Protein AF-A0A8S4PXY0-F1 (afdb_monomer_lite)

Organism: Owenia fusiformis (NCBI:txid6347)

Secondary structure (DSSP, 8-state):
---------S--PEEEEEEETTEEEEEEE---TTS----S----HHHHTS-----EEETTEEEE----SS----------------SSS-----PPP-GGGG----TTPEEEEETTEEEEEPPTTEESTTS-EE--GGGG----TTPEEEEETTEEEEEPPTTEESTTS-EEP-GGGG----TTPEEEEETTEEEEEPPTTEESTTS-EEP-GGGG----TTPEEEEETTEEEEE--TTEESTTS-EE----

Sequence (252 aa):
MIIALKPFTFFAVWKIILSLENDVKEYYVEPKGGKQAITSGTISTYARSRMTCFSACFESYSCKSSGFNKYTKECELYNEHSSPILAGGWSLMIANINDCASNPCLNSGTCTDGDNSYTCTCISGYEGLYCDVDTDECSSNPCLNGGTCTDEVNGYTCTCVPGYEGVECAINTDECSSNPCLNGGTCTDEVNGYTCTCVPGYEGVECVINTNECSSNPCLNGGTCIDQVNSYTCNCGSSYIGSQCQTEYDDK

Structure (mmCIF, N/CA/C/O backbone):
data_AF-A0A8S4PXY0-F1
#
_entry.id   AF-A0A8S4PXY0-F1
#
loop_
_atom_site.group_PDB
_atom_site.id
_atom_site.type_symbol
_atom_site.label_atom_id
_atom_site.label_alt_id
_atom_site.label_comp_id
_atom_site.label_asym_id
_atom_site.label_entity_id
_atom_site.label_seq_id
_atom_site.pdbx_PDB_ins_code
_atom_site.Cartn_x
_atom_site.Cartn_y
_atom_site.Cartn_z
_atom_site.occupancy
_atom_site.B_iso_or_equiv
_atom_site.auth_seq_id
_atom_site.auth_comp_id
_atom_site.auth_asym_id
_atom_site.auth_atom_id
_atom_site.pdbx_PDB_model_num
ATOM 1 N N . MET A 1 1 ? 66.832 4.036 -53.775 1.00 23.98 1 MET A N 1
ATOM 2 C CA . MET A 1 1 ? 67.529 3.811 -55.060 1.00 23.98 1 MET A CA 1
ATOM 3 C C . MET A 1 1 ? 66.519 4.060 -56.164 1.00 23.98 1 MET A C 1
ATOM 5 O O . MET A 1 1 ? 65.489 3.404 -56.188 1.00 23.98 1 MET A O 1
ATOM 9 N N . ILE A 1 2 ? 66.745 5.102 -56.961 1.00 25.17 2 ILE A N 1
ATOM 10 C CA . ILE A 1 2 ? 65.838 5.544 -58.024 1.00 25.17 2 ILE A CA 1
ATOM 11 C C . ILE A 1 2 ? 65.894 4.526 -59.163 1.00 25.17 2 ILE A C 1
ATOM 13 O O . ILE A 1 2 ? 66.974 4.272 -59.690 1.00 25.17 2 ILE A O 1
ATOM 17 N N . ILE A 1 3 ? 64.741 4.006 -59.577 1.00 22.39 3 ILE A N 1
ATOM 18 C CA . ILE A 1 3 ? 64.547 3.511 -60.940 1.00 22.39 3 ILE A CA 1
ATOM 19 C C . ILE A 1 3 ? 63.298 4.207 -61.466 1.00 22.39 3 ILE A C 1
ATOM 21 O O . ILE A 1 3 ? 62.171 3.793 -61.217 1.00 22.39 3 ILE A O 1
ATOM 25 N N . ALA A 1 4 ? 63.519 5.322 -62.155 1.00 23.44 4 ALA A N 1
ATOM 26 C CA . ALA A 1 4 ? 62.541 5.846 -63.085 1.00 23.44 4 ALA A CA 1
ATOM 27 C C . ALA A 1 4 ? 62.587 4.972 -64.341 1.00 23.44 4 ALA A C 1
ATOM 29 O O . ALA A 1 4 ? 63.660 4.787 -64.916 1.00 23.44 4 ALA A O 1
ATOM 30 N N . LEU A 1 5 ? 61.434 4.499 -64.805 1.00 22.73 5 LEU A N 1
ATOM 31 C CA . LEU A 1 5 ? 61.248 4.165 -66.210 1.00 22.73 5 LEU A CA 1
ATOM 32 C C . LEU A 1 5 ? 60.038 4.928 -6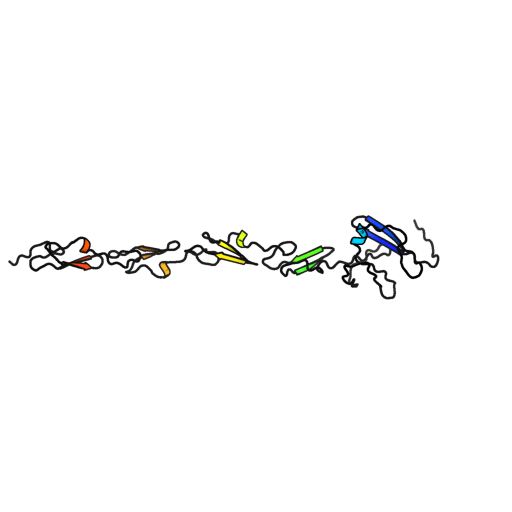6.748 1.00 22.73 5 LEU A C 1
ATOM 34 O O . LEU A 1 5 ? 58.990 5.038 -66.118 1.00 22.73 5 LEU A O 1
ATOM 38 N N . LYS A 1 6 ? 60.309 5.546 -67.893 1.00 23.08 6 LYS A N 1
ATOM 39 C CA . LYS A 1 6 ? 59.525 6.513 -68.659 1.00 23.08 6 LYS A CA 1
ATOM 40 C C . LYS A 1 6 ? 58.366 5.837 -69.424 1.00 23.08 6 LYS A C 1
ATOM 42 O O . LYS A 1 6 ? 58.314 4.612 -69.489 1.00 23.08 6 LYS A O 1
ATOM 47 N N . PRO A 1 7 ? 57.438 6.628 -69.995 1.00 37.88 7 PRO A N 1
ATOM 48 C CA . PRO A 1 7 ? 56.102 6.185 -70.368 1.00 37.88 7 PRO A CA 1
ATOM 49 C C . PRO A 1 7 ? 56.125 5.326 -71.634 1.00 37.88 7 PRO A C 1
ATOM 51 O O . PRO A 1 7 ? 56.748 5.697 -72.627 1.00 37.88 7 PRO A O 1
ATOM 54 N N . PHE A 1 8 ? 55.399 4.210 -71.614 1.00 29.66 8 PHE A N 1
ATOM 55 C CA . PHE A 1 8 ? 55.099 3.415 -72.802 1.00 29.66 8 PHE A CA 1
ATOM 56 C C . PHE A 1 8 ? 53.582 3.198 -72.885 1.00 29.66 8 PHE A C 1
ATOM 58 O O . PHE A 1 8 ? 53.006 2.355 -72.212 1.00 29.66 8 PHE A O 1
ATOM 65 N N . THR A 1 9 ? 52.957 4.086 -73.660 1.00 33.47 9 THR A N 1
ATOM 66 C CA . THR A 1 9 ? 51.857 3.847 -74.609 1.00 33.47 9 THR A CA 1
ATOM 67 C C . THR A 1 9 ? 50.736 2.861 -74.239 1.00 33.47 9 THR A C 1
ATOM 69 O O . THR A 1 9 ? 50.939 1.653 -74.240 1.00 33.47 9 THR A O 1
ATOM 72 N N . PHE A 1 10 ? 49.521 3.419 -74.104 1.00 37.62 10 PHE A N 1
ATOM 73 C CA . PHE A 1 10 ? 48.216 2.812 -74.413 1.00 37.62 10 PHE A CA 1
ATOM 74 C C . PHE A 1 10 ? 48.020 1.355 -73.974 1.00 37.62 10 PHE A C 1
ATOM 76 O O . PHE A 1 10 ? 48.082 0.488 -74.820 1.00 37.62 10 PHE A O 1
ATOM 83 N N . PHE A 1 11 ? 47.726 1.099 -72.697 1.00 35.50 11 PHE A N 1
ATOM 84 C CA . PHE A 1 11 ? 46.719 0.133 -72.212 1.00 35.50 11 PHE A CA 1
ATOM 85 C C . PHE A 1 11 ? 46.652 0.300 -70.684 1.00 35.50 11 PHE A C 1
ATOM 87 O O . PHE A 1 11 ? 47.621 0.036 -69.979 1.00 35.50 11 PHE A O 1
ATOM 94 N N . ALA A 1 12 ? 45.535 0.813 -70.162 1.00 35.19 12 ALA A N 1
ATOM 95 C CA . ALA A 1 12 ? 45.337 0.976 -68.724 1.00 35.19 12 ALA A CA 1
ATOM 96 C C . ALA A 1 12 ? 45.159 -0.407 -68.073 1.00 35.19 12 ALA A C 1
ATOM 98 O O . ALA A 1 12 ? 44.103 -1.022 -68.218 1.00 35.19 12 ALA A O 1
ATOM 99 N N . VAL A 1 13 ? 46.197 -0.909 -67.400 1.00 35.38 13 VAL A N 1
ATOM 100 C CA . VAL A 1 13 ? 46.107 -2.074 -66.508 1.00 35.38 13 VAL A CA 1
ATOM 101 C C . VAL A 1 13 ? 45.674 -1.563 -65.135 1.00 35.38 13 VAL A C 1
ATOM 103 O O . VAL A 1 13 ? 46.318 -0.681 -64.570 1.00 35.38 13 VAL A O 1
ATOM 106 N N . TRP A 1 14 ? 44.565 -2.081 -64.611 1.00 38.38 14 TRP A N 1
ATOM 107 C CA . TRP A 1 14 ? 43.971 -1.624 -63.351 1.00 38.38 14 TRP A CA 1
ATOM 108 C C . TRP A 1 14 ? 44.481 -2.490 -62.199 1.00 38.38 14 TRP A C 1
ATOM 110 O O . TRP A 1 14 ? 44.499 -3.712 -62.334 1.00 38.38 14 TRP A O 1
ATOM 120 N N . LYS A 1 15 ? 44.859 -1.884 -61.068 1.00 36.16 15 LYS A N 1
ATOM 121 C CA . LYS A 1 15 ? 45.237 -2.589 -59.832 1.00 36.16 15 LYS A CA 1
ATOM 122 C C . LYS A 1 15 ? 44.081 -2.495 -58.830 1.00 36.16 15 LYS A C 1
ATOM 124 O O . LYS A 1 15 ? 43.655 -1.395 -58.498 1.00 36.16 15 LYS A O 1
ATOM 129 N N . ILE A 1 16 ? 43.574 -3.633 -58.363 1.00 38.62 16 ILE A N 1
ATOM 130 C CA . ILE A 1 16 ? 42.551 -3.741 -57.314 1.00 38.62 16 ILE A CA 1
ATOM 131 C C . ILE A 1 16 ? 43.227 -4.312 -56.069 1.00 38.62 16 ILE A C 1
ATOM 133 O O . ILE A 1 16 ? 43.855 -5.368 -56.136 1.00 38.62 16 ILE A O 1
ATOM 137 N N . ILE A 1 17 ? 43.096 -3.625 -54.936 1.00 35.72 17 ILE A N 1
ATOM 138 C CA . ILE A 1 17 ? 43.602 -4.083 -53.640 1.00 35.72 17 ILE A CA 1
ATOM 139 C C . ILE A 1 17 ? 42.389 -4.490 -52.803 1.00 35.72 17 ILE A C 1
ATOM 141 O O . ILE A 1 17 ? 41.542 -3.653 -52.503 1.00 35.72 17 ILE A O 1
ATOM 145 N N . LEU A 1 18 ? 42.283 -5.775 -52.463 1.00 34.44 18 LEU A N 1
ATOM 146 C CA . LEU A 1 18 ? 41.270 -6.275 -51.534 1.00 34.44 18 LEU A CA 1
ATOM 147 C C . LEU A 1 18 ? 41.903 -6.398 -50.148 1.00 34.44 18 LEU A C 1
ATOM 149 O O . LEU A 1 18 ? 42.908 -7.095 -49.998 1.00 34.44 18 LEU A O 1
ATOM 153 N N . SER A 1 19 ? 41.304 -5.738 -49.158 1.00 31.56 19 SER A N 1
ATOM 154 C CA . SER A 1 19 ? 41.637 -5.909 -47.744 1.00 31.56 19 SER A CA 1
ATOM 155 C C . SER A 1 19 ? 40.512 -6.692 -47.077 1.00 31.56 19 SER A C 1
ATOM 157 O O . SER A 1 19 ? 39.360 -6.259 -47.090 1.00 31.56 19 SER A O 1
ATOM 159 N N . LEU A 1 20 ? 40.833 -7.869 -46.550 1.00 31.00 20 LEU A N 1
ATOM 160 C CA . LEU A 1 20 ? 39.964 -8.646 -45.667 1.00 31.00 20 LEU A CA 1
ATOM 161 C C . LEU A 1 20 ? 40.720 -8.818 -44.355 1.00 31.00 20 LEU A C 1
ATOM 163 O O . LEU A 1 20 ? 41.910 -9.092 -44.418 1.00 31.00 20 LEU A O 1
ATOM 167 N N . GLU A 1 21 ? 40.048 -8.645 -43.216 1.00 31.48 21 GLU A N 1
ATOM 168 C CA . GLU A 1 21 ? 40.545 -8.806 -41.833 1.00 31.48 21 GLU A CA 1
ATOM 169 C C . GLU A 1 21 ? 41.877 -9.591 -41.704 1.00 31.48 21 GLU A C 1
ATOM 171 O O . GLU A 1 21 ? 41.887 -10.789 -41.421 1.00 31.48 21 GLU A O 1
ATOM 176 N N . ASN A 1 22 ? 42.998 -8.869 -41.870 1.00 29.48 22 ASN A N 1
ATOM 177 C CA . ASN A 1 22 ? 44.407 -9.297 -41.762 1.00 29.48 22 ASN A CA 1
ATOM 178 C C . ASN A 1 22 ? 45.123 -9.906 -42.990 1.00 29.48 22 ASN A C 1
ATOM 180 O O . ASN A 1 22 ? 46.213 -10.450 -42.820 1.00 29.48 22 ASN A O 1
ATOM 184 N N . ASP A 1 23 ? 44.613 -9.770 -44.217 1.00 28.56 23 ASP A N 1
ATOM 185 C CA . ASP A 1 23 ? 45.341 -10.180 -45.428 1.00 28.56 23 ASP A CA 1
ATOM 186 C C . ASP A 1 23 ? 45.038 -9.269 -46.636 1.00 28.56 23 ASP A C 1
ATOM 188 O O . ASP A 1 23 ? 43.879 -8.994 -46.966 1.00 28.56 23 ASP A O 1
ATOM 192 N N . VAL A 1 24 ? 46.091 -8.808 -47.324 1.00 33.91 24 VAL A N 1
ATOM 193 C CA . VAL A 1 24 ? 45.992 -7.923 -48.500 1.00 33.91 24 VAL A CA 1
ATOM 194 C C .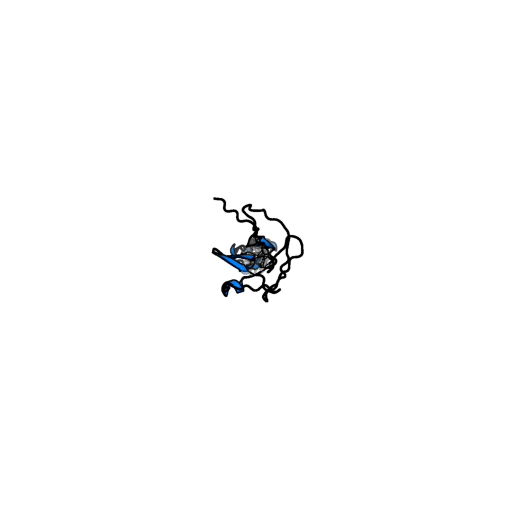 VAL A 1 24 ? 46.296 -8.726 -49.761 1.00 33.91 24 VAL A C 1
ATOM 196 O O . VAL A 1 24 ? 47.406 -9.232 -49.927 1.00 33.91 24 VAL A O 1
ATOM 199 N N . LYS A 1 25 ? 45.329 -8.826 -50.683 1.00 33.44 25 LYS A N 1
ATOM 200 C CA . LYS A 1 25 ? 45.535 -9.478 -51.990 1.00 33.44 25 LYS A CA 1
ATOM 201 C C . LYS A 1 25 ? 45.361 -8.494 -53.139 1.00 33.44 25 LYS A C 1
ATOM 203 O O . LYS A 1 25 ? 44.350 -7.797 -53.234 1.00 33.44 25 LYS A O 1
ATOM 208 N N . GLU A 1 26 ? 46.353 -8.474 -54.024 1.00 33.62 26 GLU A N 1
ATOM 209 C CA . GLU A 1 26 ? 46.392 -7.615 -55.206 1.00 33.62 26 GLU A CA 1
ATOM 210 C C . GLU A 1 26 ? 45.895 -8.371 -56.444 1.00 33.62 26 GLU A C 1
ATOM 212 O O . GLU A 1 26 ? 46.328 -9.492 -56.716 1.00 33.62 26 GLU A O 1
ATOM 217 N N . TYR A 1 27 ? 45.002 -7.747 -57.211 1.00 37.56 27 TYR A N 1
ATOM 218 C CA . TYR A 1 27 ? 44.480 -8.281 -58.470 1.00 37.56 27 TYR A CA 1
ATOM 219 C C . TYR A 1 27 ? 44.654 -7.262 -59.594 1.00 37.56 27 TYR A C 1
ATOM 221 O O . TYR A 1 27 ? 44.537 -6.056 -59.373 1.00 37.56 27 TYR A O 1
ATOM 229 N N . TYR A 1 28 ? 44.889 -7.752 -60.812 1.00 34.53 28 TYR A N 1
ATOM 230 C CA . TYR A 1 28 ? 45.030 -6.923 -62.008 1.00 34.53 28 TYR A CA 1
ATOM 231 C C . TYR A 1 28 ? 43.883 -7.191 -62.984 1.00 34.53 28 TYR A C 1
ATOM 233 O O . TYR A 1 28 ? 43.527 -8.346 -63.223 1.00 34.53 28 TYR A O 1
ATOM 241 N N . VAL A 1 29 ? 43.299 -6.132 -63.548 1.00 36.28 29 VAL A N 1
ATOM 242 C CA . VAL A 1 29 ? 42.235 -6.233 -64.560 1.00 36.28 29 VAL A CA 1
ATOM 243 C C . VAL A 1 29 ? 42.719 -5.614 -65.866 1.00 36.28 29 VAL A C 1
ATOM 245 O O . VAL A 1 29 ? 43.203 -4.481 -65.881 1.00 36.28 29 VAL A O 1
ATOM 248 N N . GLU A 1 30 ? 42.569 -6.350 -66.968 1.00 32.28 30 GLU A N 1
ATOM 249 C CA . GLU A 1 30 ? 42.881 -5.876 -68.318 1.00 32.28 30 GLU A CA 1
ATOM 250 C C . GLU A 1 30 ? 41.601 -5.529 -69.100 1.00 32.28 30 GLU A C 1
ATOM 252 O O . GLU A 1 30 ? 40.597 -6.246 -69.018 1.00 32.28 30 GLU A O 1
ATOM 257 N N . PRO A 1 31 ? 41.607 -4.456 -69.907 1.00 33.22 31 PRO A N 1
ATOM 258 C CA . PRO A 1 31 ? 40.462 -4.090 -70.724 1.00 33.22 31 PRO A CA 1
ATOM 259 C C . PRO A 1 31 ? 40.405 -4.964 -71.986 1.00 33.22 31 PRO A C 1
ATOM 261 O O . PRO A 1 31 ? 41.134 -4.730 -72.948 1.00 33.22 31 PRO A O 1
ATOM 264 N N . LYS A 1 32 ? 39.485 -5.934 -72.041 1.00 30.33 32 LYS A N 1
ATOM 265 C CA . LYS A 1 32 ? 39.087 -6.570 -73.308 1.00 30.33 32 LYS A CA 1
ATOM 266 C C . LYS A 1 32 ? 37.660 -6.180 -73.692 1.00 30.33 32 LYS A C 1
ATOM 268 O O . LYS A 1 32 ? 36.694 -6.638 -73.100 1.00 30.33 32 LYS A O 1
ATOM 273 N N . GLY A 1 33 ? 37.538 -5.345 -74.727 1.00 30.88 33 GLY A N 1
ATOM 274 C CA . GLY A 1 33 ? 36.326 -5.235 -75.549 1.00 30.88 33 GLY A CA 1
ATOM 275 C C . GLY A 1 33 ? 35.028 -4.876 -74.817 1.00 30.88 33 GLY A C 1
ATOM 276 O O . GLY A 1 33 ? 34.037 -5.587 -74.954 1.00 30.88 33 GLY A O 1
ATOM 277 N N . GLY A 1 34 ? 35.012 -3.778 -74.054 1.00 33.31 34 GLY A N 1
ATOM 278 C CA . GLY A 1 34 ? 33.770 -3.165 -73.551 1.00 33.31 34 GLY A CA 1
ATOM 279 C C . GLY A 1 34 ? 33.025 -3.933 -72.450 1.00 33.31 34 GLY A C 1
ATOM 280 O O . GLY A 1 34 ? 31.995 -3.456 -71.979 1.00 33.31 34 GLY A O 1
ATOM 281 N N . LYS A 1 35 ? 33.544 -5.079 -71.996 1.00 30.25 35 LYS A N 1
ATOM 282 C CA . LYS A 1 35 ? 33.096 -5.781 -70.788 1.00 30.25 35 LYS A CA 1
ATOM 283 C C . LYS A 1 35 ? 34.305 -6.012 -69.885 1.00 30.25 35 LYS A C 1
ATOM 285 O O . LYS A 1 35 ? 35.269 -6.649 -70.292 1.00 30.25 35 LYS A O 1
ATOM 290 N N . GLN A 1 36 ? 34.267 -5.471 -68.670 1.00 34.28 36 GLN A N 1
ATOM 291 C CA . GLN A 1 36 ? 35.297 -5.734 -67.666 1.00 34.28 36 GLN A CA 1
ATOM 292 C C . GLN A 1 36 ? 35.078 -7.148 -67.113 1.00 34.28 36 GLN A C 1
ATOM 294 O O . GLN A 1 36 ? 34.017 -7.439 -66.564 1.00 34.28 36 GLN A O 1
ATOM 299 N N . ALA A 1 37 ? 36.050 -8.040 -67.297 1.00 32.06 37 ALA A N 1
ATOM 300 C CA . ALA A 1 37 ? 36.041 -9.385 -66.732 1.00 32.06 37 ALA A CA 1
ATOM 301 C C . ALA A 1 37 ? 37.328 -9.598 -65.929 1.00 32.06 37 ALA A C 1
ATOM 303 O O . ALA A 1 37 ? 38.420 -9.325 -66.421 1.00 32.06 37 ALA A O 1
ATOM 304 N N . ILE A 1 38 ? 37.194 -10.086 -64.694 1.00 34.78 38 ILE A N 1
ATOM 305 C CA . ILE A 1 38 ? 38.323 -10.466 -63.837 1.00 34.78 38 ILE A CA 1
ATOM 306 C C . ILE A 1 38 ? 38.889 -11.778 -64.395 1.00 34.78 38 ILE A C 1
ATOM 308 O O . ILE A 1 38 ? 38.243 -12.819 -64.296 1.00 34.78 38 ILE A O 1
ATOM 312 N N . THR A 1 39 ? 40.062 -11.737 -65.028 1.00 32.53 39 THR A N 1
ATOM 313 C CA . THR A 1 39 ? 40.624 -12.888 -65.762 1.00 32.53 39 THR A CA 1
ATOM 314 C C . THR A 1 39 ? 41.668 -13.700 -64.996 1.00 32.53 39 THR A C 1
ATOM 316 O O . THR A 1 39 ? 42.105 -14.729 -65.505 1.00 32.53 39 THR A O 1
ATOM 319 N N . SER A 1 40 ? 42.039 -13.328 -63.767 1.00 32.81 40 SER A N 1
ATOM 320 C CA . SER A 1 40 ? 42.903 -14.176 -62.934 1.00 32.81 40 SER A CA 1
ATOM 321 C C . SER A 1 40 ? 42.614 -14.028 -61.442 1.00 32.81 40 SER A C 1
ATOM 323 O O . SER A 1 40 ? 42.875 -12.982 -60.851 1.00 32.81 40 SER A O 1
ATOM 325 N N . GLY A 1 41 ? 42.108 -15.104 -60.839 1.00 36.75 41 GLY A N 1
ATOM 326 C CA . GLY A 1 41 ? 41.903 -15.237 -59.398 1.00 36.75 41 GLY A CA 1
ATOM 327 C C . GLY A 1 41 ? 40.558 -15.880 -59.074 1.00 36.75 41 GLY A 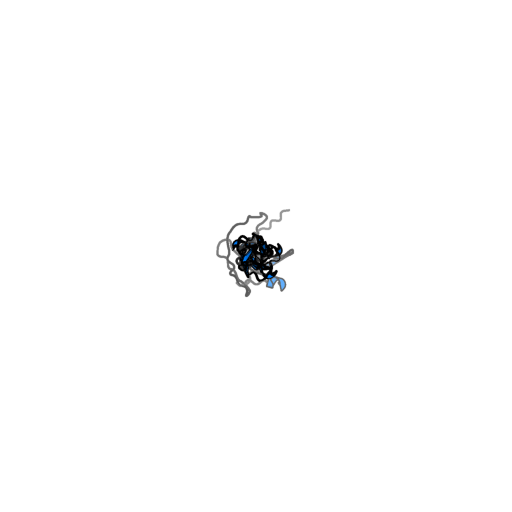C 1
ATOM 328 O O . GLY A 1 41 ? 39.503 -15.286 -59.283 1.00 36.75 41 GLY A O 1
ATOM 329 N N . THR A 1 42 ? 40.572 -17.105 -58.551 1.00 32.94 42 THR A N 1
ATOM 330 C CA . THR A 1 42 ? 39.380 -17.733 -57.975 1.00 32.94 42 THR A CA 1
ATOM 331 C C . THR A 1 42 ? 39.004 -16.969 -56.704 1.00 32.94 42 THR A C 1
ATOM 333 O O . THR A 1 42 ? 39.619 -17.152 -55.657 1.00 32.94 42 THR A O 1
ATOM 336 N N . ILE A 1 43 ? 37.996 -16.093 -56.784 1.00 36.66 43 ILE A N 1
ATOM 337 C CA . ILE A 1 43 ? 37.408 -15.449 -55.600 1.00 36.66 43 ILE A CA 1
ATOM 338 C C . ILE A 1 43 ? 36.809 -16.559 -54.730 1.00 36.66 43 ILE A C 1
ATOM 340 O O . ILE A 1 43 ? 35.881 -17.258 -55.170 1.00 36.66 43 ILE A O 1
ATOM 344 N N . SER A 1 44 ? 37.363 -16.720 -53.523 1.00 31.64 44 SER A N 1
ATOM 345 C CA . SER A 1 44 ? 36.855 -17.621 -52.483 1.00 31.64 44 SER A CA 1
ATOM 346 C C . SER A 1 44 ? 35.348 -17.423 -52.313 1.00 31.64 44 SER A C 1
ATOM 348 O O . SER A 1 44 ? 34.856 -16.294 -52.321 1.00 31.64 44 SER A O 1
ATOM 350 N N . THR A 1 45 ? 34.598 -18.511 -52.157 1.00 30.59 45 THR A N 1
ATOM 351 C CA . THR A 1 45 ? 33.154 -18.473 -51.878 1.00 30.59 45 THR A CA 1
ATOM 352 C C . THR A 1 45 ? 32.823 -17.613 -50.656 1.00 30.59 45 THR A C 1
ATOM 354 O O . THR A 1 45 ? 31.792 -16.951 -50.664 1.00 30.59 45 THR A O 1
ATOM 357 N N . TYR A 1 46 ? 33.742 -17.520 -49.687 1.00 28.81 46 TYR A N 1
ATOM 358 C CA . TYR A 1 46 ? 33.641 -16.645 -48.513 1.00 28.81 46 TYR A CA 1
ATOM 359 C C . TYR A 1 46 ? 33.685 -15.142 -48.857 1.00 28.81 46 TYR A C 1
ATOM 361 O O . TYR A 1 46 ? 32.976 -14.337 -48.260 1.00 28.81 46 TYR A O 1
ATOM 369 N N . ALA A 1 47 ? 34.472 -14.752 -49.865 1.00 29.19 47 ALA A N 1
ATOM 370 C CA . ALA A 1 47 ? 34.590 -13.358 -50.302 1.00 29.19 47 ALA A CA 1
ATOM 371 C C . ALA A 1 47 ? 33.384 -12.902 -51.149 1.00 29.19 47 ALA A C 1
ATOM 373 O O . ALA A 1 47 ? 33.009 -11.735 -51.108 1.00 29.19 47 ALA A O 1
ATOM 374 N N . ARG A 1 48 ? 32.715 -13.823 -51.863 1.00 33.75 48 ARG A N 1
ATOM 375 C CA . ARG A 1 48 ? 31.490 -13.513 -52.633 1.00 33.75 48 ARG A CA 1
ATOM 376 C C . ARG A 1 48 ? 30.295 -13.170 -51.751 1.00 33.75 48 ARG A C 1
ATOM 378 O O . ARG A 1 48 ? 29.439 -12.409 -52.180 1.00 33.75 48 ARG A O 1
ATOM 385 N N . SER A 1 49 ? 30.227 -13.729 -50.545 1.00 29.95 49 SER A N 1
ATOM 386 C CA . SER A 1 49 ? 29.128 -13.493 -49.603 1.00 29.95 49 SER A CA 1
ATOM 387 C C . SER A 1 49 ? 29.222 -12.166 -48.842 1.00 29.95 49 SER A C 1
ATOM 389 O O . SER A 1 49 ? 28.273 -11.825 -48.146 1.00 29.95 49 SER A O 1
ATOM 391 N N . ARG A 1 50 ? 30.339 -11.427 -48.949 1.00 33.59 50 ARG A N 1
ATOM 392 C CA . ARG A 1 50 ? 30.607 -10.199 -48.169 1.00 33.59 50 ARG A CA 1
ATOM 393 C C . ARG A 1 50 ? 31.019 -8.973 -49.003 1.00 33.59 50 ARG A C 1
ATOM 395 O O . ARG A 1 50 ? 31.385 -7.953 -48.436 1.00 33.59 50 ARG A O 1
ATOM 402 N N . MET A 1 51 ? 30.975 -9.046 -50.333 1.00 35.88 51 MET A N 1
ATOM 403 C CA . MET A 1 51 ? 31.247 -7.894 -51.208 1.00 35.88 51 MET A CA 1
ATOM 404 C C . MET A 1 51 ? 30.030 -6.961 -51.271 1.00 35.88 51 MET A C 1
ATOM 406 O O . MET A 1 51 ? 28.965 -7.408 -51.692 1.00 35.88 51 MET A O 1
ATOM 410 N N . THR A 1 52 ? 30.185 -5.680 -50.915 1.00 41.22 52 THR A N 1
ATOM 411 C CA . THR A 1 52 ? 29.050 -4.738 -50.813 1.00 41.22 52 THR A CA 1
ATOM 412 C C . THR A 1 52 ? 29.026 -3.599 -51.846 1.00 41.22 52 THR A C 1
ATOM 414 O O . THR A 1 52 ? 27.963 -3.397 -52.421 1.00 41.22 52 THR A O 1
ATOM 417 N N . CYS A 1 53 ? 30.124 -2.922 -52.221 1.00 35.06 53 CYS A N 1
ATOM 418 C CA . CYS A 1 53 ? 30.116 -1.948 -53.341 1.00 35.06 53 CYS A CA 1
ATOM 419 C C . CYS A 1 53 ? 31.499 -1.841 -54.036 1.00 35.06 53 CYS A C 1
ATOM 421 O O . CYS A 1 53 ? 32.536 -2.034 -53.406 1.00 35.06 53 CYS A O 1
ATOM 423 N N . PHE A 1 54 ? 31.522 -1.510 -55.336 1.00 41.56 54 PHE A N 1
ATOM 424 C CA . PHE A 1 54 ? 32.732 -1.132 -56.091 1.00 41.56 54 PHE A CA 1
ATOM 425 C C . PHE A 1 54 ? 32.443 0.117 -56.935 1.00 41.56 54 PHE A C 1
ATOM 427 O O . PHE A 1 54 ? 31.414 0.173 -57.614 1.00 41.56 54 PHE A O 1
ATOM 434 N N . SER A 1 55 ? 33.358 1.088 -56.942 1.00 35.84 55 SER A N 1
ATOM 435 C CA . SER A 1 55 ? 33.305 2.256 -57.828 1.00 35.84 55 SER A CA 1
ATOM 436 C C . SER A 1 55 ? 34.669 2.515 -58.464 1.00 35.84 55 SER A C 1
ATOM 438 O O . SER A 1 55 ? 35.668 2.664 -57.766 1.00 35.84 55 SER A O 1
ATOM 440 N N . ALA A 1 56 ? 34.699 2.609 -59.795 1.00 37.06 56 ALA A N 1
ATOM 441 C CA . ALA A 1 56 ? 35.824 3.158 -60.546 1.00 37.06 56 ALA A CA 1
ATOM 442 C C . ALA A 1 56 ? 35.449 4.576 -61.004 1.00 37.06 56 ALA A C 1
ATOM 444 O O . ALA A 1 56 ? 34.439 4.744 -61.690 1.00 37.06 56 ALA A O 1
ATOM 445 N N . CYS A 1 57 ? 36.236 5.586 -60.630 1.00 32.62 57 CYS A N 1
ATOM 446 C CA . CYS A 1 57 ? 36.004 6.980 -61.023 1.00 32.62 57 CYS A CA 1
ATOM 447 C C . CYS A 1 57 ? 37.212 7.516 -61.820 1.00 32.62 57 CYS A C 1
ATOM 449 O O . CYS A 1 57 ? 38.358 7.176 -61.531 1.00 32.62 57 CYS A O 1
ATOM 451 N N . PHE A 1 58 ? 36.941 8.317 -62.856 1.00 34.22 58 PHE A N 1
ATOM 452 C CA . PHE A 1 58 ? 37.936 8.996 -63.701 1.00 34.22 58 PHE A CA 1
ATOM 453 C C . PHE A 1 58 ? 37.960 10.492 -63.348 1.00 34.22 58 PHE A C 1
ATOM 455 O O . PHE A 1 58 ? 36.933 11.022 -62.929 1.00 34.22 58 PHE A O 1
ATOM 462 N N . GLU A 1 59 ? 39.074 11.192 -63.581 1.00 34.09 59 GLU A N 1
ATOM 463 C CA . GLU A 1 59 ? 39.290 12.612 -63.221 1.00 34.09 59 GLU A CA 1
ATOM 464 C C . GLU A 1 59 ? 38.344 13.642 -63.890 1.00 34.09 59 GLU A C 1
ATOM 466 O O . GLU A 1 59 ? 38.589 14.843 -63.787 1.00 34.09 59 GLU A O 1
ATOM 471 N N . SER A 1 60 ? 37.257 13.256 -64.578 1.00 34.53 60 SER A N 1
ATOM 472 C CA . SER A 1 60 ? 36.352 14.266 -65.165 1.00 34.53 60 SER A CA 1
ATOM 473 C C . SER A 1 60 ? 34.875 13.920 -65.402 1.00 34.53 60 SER A C 1
ATOM 475 O O . SER A 1 60 ? 34.151 14.861 -65.690 1.00 34.53 60 SER A O 1
ATOM 477 N N . TYR A 1 61 ? 34.359 12.684 -65.288 1.00 33.03 61 TYR A N 1
ATOM 478 C CA . TYR A 1 61 ? 32.904 12.433 -65.444 1.00 33.03 61 TYR A CA 1
ATOM 479 C C . TYR A 1 61 ? 32.397 11.178 -64.704 1.00 33.03 61 TYR A C 1
ATOM 481 O O . TYR A 1 61 ? 33.072 10.153 -64.675 1.00 33.03 61 TYR A O 1
ATOM 489 N N . SER A 1 62 ? 31.180 11.311 -64.148 1.00 29.39 62 SER A N 1
ATOM 490 C CA . SER A 1 62 ? 30.219 10.325 -63.600 1.00 29.39 62 SER A CA 1
ATOM 491 C C . SER A 1 62 ? 30.712 8.896 -63.302 1.00 29.39 62 SER A C 1
ATOM 493 O O . SER A 1 62 ? 30.963 8.112 -64.221 1.00 29.39 62 SER A O 1
ATOM 495 N N . CYS A 1 63 ? 30.712 8.515 -62.019 1.00 33.03 63 CYS A N 1
ATOM 496 C CA . CYS A 1 63 ? 30.952 7.140 -61.571 1.00 33.03 63 CYS A CA 1
ATOM 497 C C . CYS A 1 63 ? 29.776 6.216 -61.972 1.00 33.03 63 CYS A C 1
ATOM 499 O O . CYS A 1 63 ? 28.613 6.614 -61.905 1.00 33.03 63 CYS A O 1
ATOM 501 N N . LYS A 1 64 ? 30.064 4.973 -62.386 1.00 33.84 64 LYS A N 1
ATOM 502 C CA . LYS A 1 64 ? 29.054 3.916 -62.602 1.00 33.84 64 LYS A CA 1
ATOM 503 C C . LYS A 1 64 ? 29.309 2.759 -61.640 1.00 33.84 64 LYS A C 1
ATOM 505 O O . LYS A 1 64 ? 30.408 2.211 -61.627 1.00 33.84 64 LYS A O 1
ATOM 510 N N . SER A 1 65 ? 28.288 2.377 -60.878 1.00 34.66 65 SER A N 1
ATOM 511 C CA . SER A 1 65 ? 28.270 1.176 -60.042 1.00 34.66 65 SER A CA 1
ATOM 512 C C . SER A 1 65 ? 27.599 0.021 -60.798 1.00 34.66 65 SER A C 1
ATOM 514 O O . SER A 1 65 ? 26.649 0.218 -61.556 1.00 34.66 65 SER A O 1
ATOM 516 N N . SER A 1 66 ? 28.096 -1.205 -60.624 1.00 35.19 66 SER A N 1
ATOM 517 C CA . SER A 1 66 ? 27.405 -2.418 -61.080 1.00 35.19 66 SER A CA 1
ATOM 518 C C . SER A 1 66 ? 27.401 -3.445 -59.953 1.00 35.19 66 SER A C 1
ATOM 520 O O . SER A 1 66 ? 28.456 -3.967 -59.593 1.00 35.19 66 SER A O 1
ATOM 522 N N . GLY A 1 67 ? 26.224 -3.710 -59.384 1.00 35.25 67 GLY A N 1
ATOM 523 C CA . GLY A 1 67 ? 26.031 -4.688 -58.314 1.00 35.25 67 GLY A CA 1
ATOM 524 C C . GLY A 1 67 ? 25.804 -6.105 -58.847 1.00 35.25 67 GLY A C 1
ATOM 525 O O . GLY A 1 67 ? 25.114 -6.297 -59.845 1.00 35.25 67 GLY A O 1
ATOM 526 N N . PHE A 1 68 ? 26.351 -7.107 -58.154 1.00 37.00 68 PHE A N 1
ATOM 527 C CA . PHE A 1 68 ? 26.100 -8.530 -58.410 1.00 37.00 68 PHE A CA 1
ATOM 528 C C . PHE A 1 68 ? 25.660 -9.259 -57.118 1.00 37.00 68 PHE A C 1
ATOM 530 O O . PHE A 1 68 ? 26.352 -10.171 -56.679 1.00 37.00 68 PHE A O 1
ATOM 537 N N . ASN A 1 69 ? 24.532 -8.862 -56.498 1.00 30.27 69 ASN A N 1
ATOM 538 C CA . ASN A 1 69 ? 23.416 -9.742 -56.058 1.00 30.27 69 ASN A CA 1
ATOM 539 C C . ASN A 1 69 ? 22.529 -9.224 -54.897 1.00 30.27 69 ASN A C 1
ATOM 541 O O . ASN A 1 69 ? 23.002 -8.650 -53.925 1.00 30.27 69 ASN A O 1
ATOM 545 N N . LYS A 1 70 ? 21.236 -9.569 -55.051 1.00 32.25 70 LYS A N 1
ATOM 546 C CA . LYS A 1 70 ? 20.027 -9.740 -54.198 1.00 32.25 70 LYS A CA 1
ATOM 547 C C . LYS A 1 70 ? 19.808 -9.022 -52.847 1.00 32.25 70 LYS A C 1
ATOM 549 O O . LYS A 1 70 ? 18.655 -8.978 -52.430 1.00 32.25 70 LYS A O 1
ATOM 554 N N . TYR A 1 71 ? 20.800 -8.425 -52.194 1.00 32.66 71 TYR A N 1
ATOM 555 C CA . TYR A 1 71 ? 20.596 -7.592 -50.993 1.00 32.66 71 TYR A CA 1
ATOM 556 C C . TYR A 1 71 ? 20.944 -6.135 -51.305 1.00 32.66 71 TYR A C 1
ATOM 558 O O . TYR A 1 71 ? 21.847 -5.539 -50.732 1.00 32.66 71 TYR A O 1
ATOM 566 N N . THR A 1 72 ? 20.268 -5.580 -52.306 1.00 31.80 72 THR A N 1
ATOM 567 C CA . THR A 1 72 ? 20.475 -4.208 -52.770 1.00 31.80 72 THR A CA 1
ATOM 568 C C . THR A 1 72 ? 19.788 -3.221 -51.828 1.00 31.80 72 THR A C 1
ATOM 570 O O . THR A 1 72 ? 18.592 -2.977 -51.972 1.00 31.80 72 THR A O 1
ATOM 573 N N . LYS A 1 73 ? 20.538 -2.627 -50.895 1.00 34.81 73 LYS A N 1
ATOM 574 C CA . LYS A 1 73 ? 20.359 -1.197 -50.607 1.00 34.81 73 LYS A CA 1
ATOM 575 C C . LYS A 1 73 ? 21.220 -0.425 -51.603 1.00 34.81 73 LYS A C 1
ATOM 577 O O . LYS A 1 73 ? 22.316 -0.865 -51.945 1.00 34.81 73 LYS A O 1
ATOM 582 N N . GLU A 1 74 ? 20.660 0.640 -52.157 1.00 32.72 74 GLU A N 1
ATOM 583 C CA . GLU A 1 74 ? 21.294 1.479 -53.171 1.00 32.72 74 GLU A CA 1
ATOM 584 C C . GLU A 1 74 ? 22.634 2.007 -52.629 1.00 32.72 74 GLU A C 1
ATOM 586 O O . GLU A 1 74 ? 22.685 2.563 -51.536 1.00 32.72 74 GLU A O 1
ATOM 591 N N . CYS A 1 75 ? 23.743 1.780 -53.345 1.00 34.84 75 CYS A N 1
ATOM 592 C CA . CYS A 1 75 ? 25.018 2.413 -53.000 1.00 34.84 75 CYS A CA 1
ATOM 593 C C . CYS A 1 75 ? 24.880 3.914 -53.336 1.00 34.84 75 CYS A C 1
ATOM 595 O O . CYS A 1 75 ? 25.075 4.293 -54.494 1.00 34.84 75 CYS A O 1
ATOM 597 N N . GLU A 1 76 ? 24.524 4.759 -52.370 1.00 32.50 76 GLU A N 1
ATOM 598 C CA . GLU A 1 76 ? 24.586 6.216 -52.523 1.00 32.50 76 GLU A CA 1
ATOM 599 C C . GLU A 1 76 ? 26.008 6.704 -52.207 1.00 32.50 76 GLU A C 1
ATOM 601 O O . GLU A 1 76 ? 26.548 6.470 -51.127 1.00 32.50 76 GLU A O 1
ATOM 606 N N . LEU A 1 77 ? 26.652 7.346 -53.185 1.00 32.25 77 LEU A N 1
ATOM 607 C CA . LEU A 1 77 ? 27.968 7.964 -53.026 1.00 32.25 77 LEU A CA 1
ATOM 608 C C . LEU A 1 77 ? 27.804 9.289 -52.266 1.00 32.25 77 LEU A C 1
ATOM 610 O O . LEU A 1 77 ? 27.372 10.274 -52.864 1.00 32.25 77 LEU A O 1
ATOM 614 N N . TYR A 1 78 ? 28.178 9.338 -50.986 1.00 31.89 78 TYR A N 1
ATOM 615 C CA . TYR A 1 78 ? 28.287 10.600 -50.247 1.00 31.89 78 TYR A CA 1
ATOM 616 C C . TYR A 1 78 ? 29.730 11.118 -50.266 1.00 31.89 78 TYR A C 1
ATOM 618 O O . TYR A 1 78 ? 30.663 10.453 -49.821 1.00 31.89 78 TYR A O 1
ATOM 626 N N . ASN A 1 79 ? 29.910 12.324 -50.806 1.00 28.73 79 ASN A N 1
ATOM 627 C CA . ASN A 1 79 ? 31.172 13.063 -50.791 1.00 28.73 79 ASN A CA 1
ATOM 628 C C . ASN A 1 79 ? 31.306 13.841 -49.476 1.00 28.73 79 ASN A C 1
ATOM 630 O O . ASN A 1 79 ? 31.178 15.058 -49.520 1.00 28.73 79 ASN A O 1
ATOM 634 N N . GLU A 1 80 ? 31.574 13.217 -48.328 1.00 27.09 80 GLU A N 1
ATOM 635 C CA . GLU A 1 80 ? 31.963 14.001 -47.142 1.00 27.09 80 GLU A CA 1
ATOM 636 C C . GLU A 1 80 ? 33.135 13.382 -46.360 1.00 27.09 80 GLU A C 1
ATOM 638 O O . GLU A 1 80 ? 33.059 12.304 -45.789 1.00 27.09 80 GLU A O 1
ATOM 643 N N . HIS A 1 81 ? 34.248 14.125 -46.415 1.00 35.16 81 HIS A N 1
ATOM 644 C CA . HIS A 1 81 ? 35.328 14.281 -45.438 1.00 35.16 81 HIS A CA 1
ATOM 645 C C . HIS A 1 81 ? 35.862 13.065 -44.652 1.00 35.16 81 HIS A C 1
ATOM 647 O O . HIS A 1 81 ? 35.358 12.713 -43.594 1.00 35.16 81 HIS A O 1
ATOM 653 N N . SER A 1 82 ? 37.065 12.605 -45.023 1.00 33.38 82 SER A N 1
ATOM 654 C CA . SER A 1 82 ? 38.116 12.250 -44.049 1.00 33.38 82 SER A CA 1
ATOM 655 C C . SER A 1 82 ? 39.521 12.284 -44.683 1.00 33.38 82 SER A C 1
ATOM 657 O O . SER A 1 82 ? 39.705 12.078 -45.880 1.00 33.38 82 SER A O 1
ATOM 659 N N . SER A 1 83 ? 40.499 12.697 -43.874 1.00 33.03 83 SER A N 1
ATOM 660 C CA . SER A 1 83 ? 41.804 13.280 -44.231 1.00 33.03 83 SER A CA 1
ATOM 661 C C . SER A 1 83 ? 42.759 12.421 -45.091 1.00 33.03 83 SER A C 1
ATOM 663 O O . SER A 1 83 ? 42.779 11.198 -44.971 1.00 33.03 83 SER A O 1
ATOM 665 N N . PRO A 1 84 ? 43.648 13.043 -45.900 1.00 34.69 84 PRO A N 1
ATOM 666 C CA . PRO A 1 84 ? 44.608 12.324 -46.735 1.00 34.69 84 PRO A CA 1
ATOM 667 C C . PRO A 1 84 ? 45.794 11.784 -45.918 1.00 34.69 84 PRO A C 1
ATOM 669 O O . PRO A 1 84 ? 46.582 12.555 -45.369 1.00 34.69 84 PRO A O 1
ATOM 672 N N . ILE A 1 85 ? 45.999 10.463 -45.911 1.00 36.84 85 ILE A N 1
ATOM 673 C CA . ILE A 1 85 ? 47.297 9.879 -45.542 1.00 36.84 85 ILE A CA 1
ATOM 674 C C . ILE A 1 85 ? 48.199 9.972 -46.781 1.00 36.84 85 ILE A C 1
ATOM 676 O O . ILE A 1 85 ? 48.059 9.221 -47.746 1.00 36.84 85 ILE A O 1
ATOM 680 N N . LEU A 1 86 ? 49.107 10.950 -46.785 1.00 35.03 86 LEU A N 1
ATOM 681 C CA . LEU A 1 86 ? 50.089 11.144 -47.852 1.00 35.03 86 LEU A CA 1
ATOM 682 C C . LEU A 1 86 ? 51.180 10.067 -47.791 1.00 35.03 86 LEU A C 1
ATOM 684 O O . LEU A 1 86 ? 52.171 10.217 -47.083 1.00 35.03 86 LEU A O 1
ATOM 688 N N . ALA A 1 87 ? 51.039 9.033 -48.617 1.00 31.31 87 ALA A N 1
ATOM 689 C CA . ALA A 1 87 ? 52.171 8.333 -49.219 1.00 31.31 87 ALA A CA 1
ATOM 690 C C . ALA A 1 87 ? 51.727 7.644 -50.521 1.00 31.31 87 ALA A C 1
ATOM 692 O O . ALA A 1 87 ? 51.230 6.526 -50.510 1.00 31.31 87 ALA A O 1
ATOM 693 N N . GLY A 1 88 ? 51.911 8.316 -51.662 1.00 35.53 88 GLY A N 1
ATOM 694 C CA . GLY A 1 88 ? 51.905 7.648 -52.968 1.00 35.53 88 GLY A CA 1
ATOM 695 C C . GLY A 1 88 ? 50.556 7.102 -53.460 1.00 35.53 88 GLY A C 1
ATOM 696 O O . GLY A 1 88 ? 50.445 5.920 -53.762 1.00 35.53 88 GLY A O 1
ATOM 697 N N . GLY A 1 89 ? 49.572 7.985 -53.649 1.00 38.28 89 GLY A N 1
ATOM 698 C CA . GLY A 1 89 ? 48.701 7.928 -54.834 1.00 38.28 89 GLY A CA 1
ATOM 699 C C . GLY A 1 89 ? 47.546 6.920 -54.887 1.00 38.28 89 GLY A C 1
ATOM 700 O O . GLY A 1 89 ? 47.029 6.711 -55.979 1.00 38.28 89 GLY A O 1
ATOM 701 N N . TRP A 1 90 ? 47.101 6.341 -53.769 1.00 37.62 90 TRP A N 1
ATOM 702 C CA . TRP A 1 90 ? 45.831 5.599 -53.707 1.00 37.62 90 TRP A CA 1
ATOM 703 C C . TRP A 1 90 ? 45.074 5.989 -52.434 1.00 37.62 90 TRP A C 1
ATOM 705 O O . TRP A 1 90 ? 45.523 5.690 -51.331 1.00 37.62 90 TRP A O 1
ATOM 715 N N . SER A 1 91 ? 43.940 6.681 -52.575 1.00 37.94 91 SER A N 1
ATOM 716 C CA . SER A 1 91 ? 43.015 6.925 -51.463 1.00 37.94 91 SER A CA 1
ATOM 717 C C . SER A 1 91 ? 42.081 5.720 -51.367 1.00 37.94 91 SER A C 1
ATOM 719 O O . SER A 1 91 ? 41.199 5.542 -52.206 1.00 37.94 91 SER A O 1
ATOM 721 N N . LEU A 1 92 ? 42.318 4.844 -50.390 1.00 41.03 92 LEU A N 1
ATOM 722 C CA . LEU A 1 92 ? 41.325 3.851 -49.995 1.00 41.03 92 LEU A CA 1
ATOM 723 C C . LEU A 1 92 ? 40.242 4.598 -49.216 1.00 41.03 92 LEU A C 1
ATOM 725 O O . LEU A 1 92 ? 40.416 4.897 -48.038 1.00 41.03 92 LEU A O 1
ATOM 729 N N . MET A 1 93 ? 39.151 4.943 -49.897 1.00 45.12 93 MET A N 1
ATOM 730 C CA . MET A 1 93 ? 37.932 5.398 -49.239 1.00 45.12 93 MET A CA 1
ATOM 731 C C . MET A 1 93 ? 37.333 4.203 -48.499 1.00 45.12 93 MET A C 1
ATOM 733 O O . MET A 1 93 ? 36.699 3.343 -49.108 1.00 45.12 93 MET A O 1
ATOM 737 N N . ILE A 1 94 ? 37.580 4.117 -47.196 1.00 49.81 94 ILE A N 1
ATOM 738 C CA . ILE A 1 94 ? 36.799 3.244 -46.325 1.00 49.81 94 ILE A CA 1
ATOM 739 C C . ILE A 1 94 ? 35.534 4.044 -46.028 1.00 49.81 94 ILE A C 1
ATOM 741 O O . ILE A 1 94 ? 35.573 5.005 -45.267 1.00 49.81 94 ILE A O 1
ATOM 745 N N . ALA A 1 95 ? 34.447 3.741 -46.732 1.00 53.78 95 ALA A N 1
ATOM 746 C CA . ALA A 1 95 ? 33.160 4.348 -46.428 1.00 53.78 95 ALA A CA 1
ATOM 747 C C . ALA A 1 95 ? 32.685 3.803 -45.078 1.00 53.78 95 ALA A C 1
ATOM 749 O O . ALA A 1 95 ? 32.676 2.581 -44.905 1.00 53.78 95 ALA A O 1
ATOM 750 N N . ASN A 1 96 ? 32.295 4.682 -44.148 1.00 63.62 96 ASN A N 1
ATOM 751 C CA . ASN A 1 96 ? 31.562 4.217 -42.979 1.00 63.62 96 ASN A CA 1
ATOM 752 C C . ASN A 1 96 ? 30.221 3.646 -43.452 1.00 63.62 96 ASN A C 1
ATOM 754 O O . ASN A 1 96 ? 29.513 4.280 -44.241 1.00 63.62 96 ASN A O 1
ATOM 758 N N . ILE A 1 97 ? 29.905 2.427 -43.030 1.00 72.00 97 ILE A N 1
ATOM 759 C CA . ILE A 1 97 ? 28.619 1.806 -43.333 1.00 72.00 97 ILE A CA 1
ATOM 760 C C . ILE A 1 97 ? 27.650 2.325 -42.283 1.00 72.00 97 ILE A C 1
ATOM 762 O O . ILE A 1 97 ? 27.935 2.191 -41.108 1.00 72.00 97 ILE A O 1
ATOM 766 N N . ASN A 1 98 ? 26.508 2.878 -42.705 1.00 77.94 98 ASN A N 1
ATOM 767 C CA . ASN A 1 98 ? 25.456 3.248 -41.763 1.00 77.94 98 ASN A CA 1
ATOM 768 C C . ASN A 1 98 ? 24.896 1.978 -41.104 1.00 77.94 98 ASN A C 1
ATOM 770 O O . ASN A 1 98 ? 24.009 1.312 -41.656 1.00 77.94 98 ASN A O 1
ATOM 774 N N . ASP A 1 99 ? 25.410 1.661 -39.924 1.00 81.75 99 ASP A N 1
ATOM 775 C CA . ASP A 1 99 ? 25.065 0.468 -39.159 1.00 81.75 99 ASP A CA 1
ATOM 776 C C . ASP A 1 99 ? 23.651 0.572 -38.553 1.00 81.75 99 ASP A C 1
ATOM 778 O O . ASP A 1 99 ? 22.998 -0.438 -38.279 1.00 81.75 99 ASP A O 1
ATOM 782 N N . CYS A 1 100 ? 23.105 1.789 -38.462 1.00 86.12 100 CYS A N 1
ATOM 783 C CA . CYS A 1 100 ? 21.724 2.052 -38.056 1.00 86.12 100 CYS A CA 1
ATOM 784 C C . CYS A 1 100 ? 20.689 1.766 -39.148 1.00 86.12 100 CYS A C 1
ATOM 786 O O . CYS A 1 100 ? 19.489 1.729 -38.872 1.00 86.12 100 CYS A O 1
ATOM 788 N N . ALA A 1 101 ? 21.110 1.524 -40.392 1.00 84.56 101 ALA A N 1
ATOM 789 C CA . ALA A 1 101 ? 20.195 1.338 -41.514 1.00 84.56 101 ALA A CA 1
ATOM 790 C C . ALA A 1 101 ? 19.278 0.103 -41.360 1.00 84.56 101 ALA A C 1
ATOM 792 O O . ALA A 1 101 ? 18.276 -0.009 -42.072 1.00 84.56 101 ALA A O 1
ATOM 793 N N . SER A 1 102 ? 19.618 -0.844 -40.485 1.00 84.75 102 SER A N 1
ATOM 794 C CA . SER A 1 102 ? 18.808 -2.025 -40.161 1.00 84.75 102 SER A CA 1
ATOM 795 C C . SER A 1 102 ? 17.801 -1.800 -39.025 1.00 84.75 102 SER A C 1
ATOM 797 O O . SER A 1 102 ? 17.026 -2.712 -38.750 1.00 84.75 102 SER A O 1
ATOM 799 N N . ASN A 1 103 ? 17.774 -0.610 -38.409 1.00 87.44 103 ASN A N 1
ATOM 800 C CA . ASN A 1 103 ? 17.041 -0.305 -37.173 1.00 87.44 103 ASN A CA 1
ATOM 801 C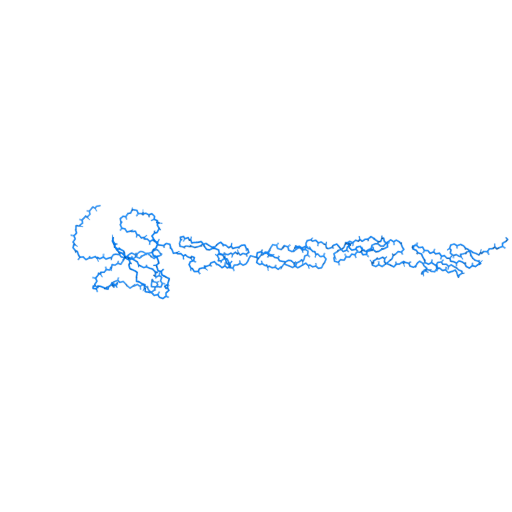 C . ASN A 1 103 ? 17.332 -1.324 -36.051 1.00 87.44 103 ASN A C 1
ATOM 803 O O . ASN A 1 103 ? 16.419 -2.020 -35.608 1.00 87.44 103 ASN A O 1
ATOM 807 N N . PRO A 1 104 ? 18.596 -1.448 -35.606 1.00 90.00 104 PRO A N 1
ATOM 808 C CA . PRO A 1 104 ? 18.981 -2.479 -34.645 1.00 90.00 104 PRO A CA 1
ATOM 809 C C . PRO A 1 104 ? 18.493 -2.211 -33.212 1.00 90.00 104 PRO A C 1
ATOM 811 O O . PRO A 1 104 ? 18.401 -3.148 -32.427 1.00 90.00 104 PRO A O 1
ATOM 814 N N . CYS A 1 105 ? 18.186 -0.957 -32.861 1.00 96.06 105 CYS A N 1
ATOM 815 C CA . CYS A 1 105 ? 17.697 -0.590 -31.533 1.00 96.06 105 CYS A CA 1
ATOM 816 C C . CYS A 1 105 ? 16.184 -0.820 -31.436 1.00 96.06 105 CYS A C 1
ATOM 818 O O . CYS A 1 105 ? 15.408 -0.232 -32.194 1.00 96.06 105 CYS A O 1
ATOM 820 N N . LEU A 1 106 ? 15.770 -1.674 -30.504 1.00 95.12 106 LEU A N 1
ATOM 821 C CA . LEU A 1 106 ? 14.376 -2.013 -30.236 1.00 95.12 106 LEU A CA 1
ATOM 822 C C . LEU A 1 106 ? 13.735 -1.016 -29.262 1.00 95.12 106 LEU A C 1
ATOM 824 O O . LEU A 1 106 ? 14.377 -0.078 -28.794 1.00 95.12 106 LEU A O 1
ATOM 828 N N . ASN A 1 107 ? 12.430 -1.180 -29.023 1.00 95.50 107 ASN A N 1
ATOM 829 C CA . ASN A 1 107 ? 11.654 -0.408 -28.043 1.00 95.50 107 ASN A CA 1
ATOM 830 C C . ASN A 1 107 ? 11.815 1.118 -28.167 1.00 95.50 107 ASN A C 1
ATOM 832 O O . ASN A 1 107 ? 11.851 1.850 -27.186 1.00 95.50 107 ASN A O 1
ATOM 836 N N . SER A 1 108 ? 11.878 1.611 -29.409 1.00 95.00 108 SER A N 1
ATOM 837 C CA . SER A 1 108 ? 12.079 3.033 -29.739 1.00 95.00 108 SER A CA 1
ATOM 838 C C . SER A 1 108 ? 13.422 3.620 -29.276 1.00 95.00 108 SER A C 1
ATOM 840 O O . SER A 1 108 ? 13.555 4.839 -29.164 1.00 95.00 108 SER A O 1
ATOM 842 N N . GLY A 1 109 ? 14.430 2.775 -29.041 1.00 95.88 109 GLY A N 1
ATOM 843 C CA . GLY A 1 109 ? 15.803 3.204 -28.798 1.00 95.88 109 GLY A CA 1
ATOM 844 C C . GLY A 1 109 ? 16.383 3.991 -29.978 1.00 95.88 109 GLY A C 1
ATOM 845 O O . GLY A 1 109 ? 16.073 3.741 -31.145 1.00 95.88 109 GLY A O 1
ATOM 846 N N . THR A 1 110 ? 17.249 4.957 -29.678 1.00 97.62 110 THR A N 1
ATOM 847 C CA . THR A 1 110 ? 17.903 5.796 -30.693 1.00 97.62 110 THR A CA 1
ATOM 848 C C . THR A 1 110 ? 19.222 5.170 -31.123 1.00 97.62 110 THR A C 1
ATOM 850 O O . THR A 1 110 ? 20.103 4.952 -30.293 1.00 97.62 110 THR A O 1
ATOM 853 N N . CYS A 1 111 ? 19.378 4.909 -32.421 1.00 95.50 111 CYS A N 1
ATOM 854 C CA . CYS A 1 111 ? 20.625 4.395 -32.980 1.00 95.50 111 CYS A CA 1
ATOM 855 C C . CYS A 1 111 ? 21.575 5.532 -33.364 1.00 95.50 111 CYS A C 1
ATOM 857 O O . CYS A 1 111 ? 21.179 6.462 -34.066 1.00 95.50 111 CYS A O 1
ATOM 859 N N . THR A 1 112 ? 22.833 5.424 -32.937 1.00 95.50 112 THR A N 1
ATOM 860 C CA . THR A 1 112 ? 23.931 6.307 -33.346 1.00 95.50 112 THR A CA 1
ATOM 861 C C . THR A 1 112 ? 24.984 5.496 -34.095 1.00 95.50 112 THR A C 1
ATOM 863 O O . THR A 1 112 ? 25.516 4.526 -33.553 1.00 95.50 112 THR A O 1
ATOM 866 N N . ASP A 1 113 ? 25.262 5.902 -35.333 1.00 85.06 113 ASP A N 1
ATOM 867 C CA . ASP A 1 113 ? 26.277 5.310 -36.208 1.00 85.06 113 ASP A CA 1
ATOM 868 C C . ASP A 1 113 ? 27.695 5.655 -35.723 1.00 85.06 113 ASP A C 1
ATOM 870 O O . ASP A 1 113 ? 27.945 6.771 -35.260 1.00 85.06 113 ASP A O 1
ATOM 874 N N . GLY A 1 114 ? 28.618 4.703 -35.822 1.00 78.88 114 GLY A N 1
ATOM 875 C CA . GLY A 1 114 ? 30.022 4.838 -35.441 1.00 78.88 114 GLY A CA 1
ATOM 876 C C . GLY A 1 114 ? 30.938 4.130 -36.439 1.00 78.88 114 GLY A C 1
ATOM 877 O O . GLY A 1 114 ? 30.480 3.570 -37.426 1.00 78.88 114 GLY A O 1
ATOM 878 N N . ASP A 1 115 ? 32.250 4.150 -36.205 1.00 78.19 115 ASP A N 1
ATOM 879 C CA . ASP A 1 115 ? 33.207 3.535 -37.133 1.00 78.19 115 ASP A CA 1
ATOM 880 C C . ASP A 1 115 ? 33.141 1.997 -37.044 1.00 78.19 115 ASP A C 1
ATOM 882 O O . ASP A 1 115 ? 33.657 1.405 -36.091 1.00 78.19 115 ASP A O 1
ATOM 886 N N . ASN A 1 116 ? 32.529 1.341 -38.038 1.00 72.62 116 ASN A N 1
ATOM 887 C CA . ASN A 1 116 ? 32.261 -0.113 -38.054 1.00 72.62 116 ASN A CA 1
ATOM 888 C C . ASN A 1 116 ? 31.519 -0.621 -36.800 1.00 72.62 116 ASN A C 1
ATOM 890 O O . ASN A 1 116 ? 31.762 -1.739 -36.327 1.00 72.62 116 ASN A O 1
ATOM 894 N N . SER A 1 117 ? 30.690 0.224 -36.198 1.00 80.94 117 SER A N 1
ATOM 895 C CA . SER A 1 117 ? 29.920 -0.090 -34.999 1.00 80.94 117 SER A CA 1
ATOM 896 C C . SER A 1 117 ? 28.740 0.864 -34.870 1.00 80.94 117 SER A C 1
ATOM 898 O O . SER A 1 117 ? 28.704 1.925 -35.479 1.00 80.94 117 SER A O 1
ATOM 900 N N . TYR A 1 118 ? 27.786 0.520 -34.013 1.00 86.19 118 TYR A N 1
ATOM 901 C CA . TYR A 1 118 ? 26.698 1.412 -33.631 1.00 86.19 118 TYR A CA 1
ATOM 902 C C . TYR A 1 118 ? 26.482 1.354 -32.127 1.00 86.19 118 TYR A C 1
ATOM 904 O O . TYR A 1 118 ? 26.860 0.389 -31.460 1.00 86.19 118 TYR A O 1
ATOM 912 N N . THR A 1 119 ? 25.852 2.395 -31.594 1.00 94.94 119 THR A N 1
ATOM 913 C CA . THR A 1 119 ? 25.416 2.450 -30.198 1.00 94.94 119 THR A CA 1
ATOM 914 C C . THR A 1 119 ? 23.921 2.717 -30.142 1.00 94.94 119 THR A C 1
ATOM 916 O O . THR A 1 119 ? 23.425 3.633 -30.799 1.00 94.94 119 THR A O 1
ATOM 919 N N . CYS A 1 120 ? 23.208 1.936 -29.333 1.00 97.31 120 CYS A N 1
ATOM 920 C CA . CYS A 1 120 ? 21.815 2.196 -29.00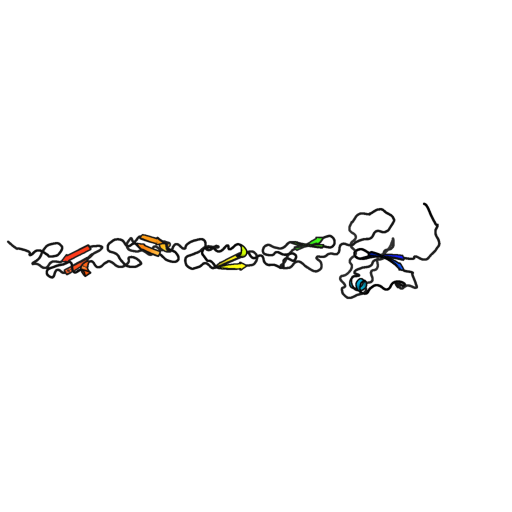3 1.00 97.31 120 CYS A CA 1
ATOM 921 C C . CYS A 1 120 ? 21.729 2.992 -27.703 1.00 97.31 120 CYS A C 1
ATOM 923 O O . CYS A 1 120 ? 22.292 2.605 -26.683 1.00 97.31 120 CYS A O 1
ATOM 925 N N . THR A 1 121 ? 21.023 4.119 -27.738 1.00 97.88 121 THR A N 1
ATOM 926 C CA . THR A 1 121 ? 20.590 4.831 -26.533 1.00 97.88 121 THR A CA 1
ATOM 927 C C . THR A 1 121 ? 19.157 4.426 -26.236 1.00 97.88 121 THR A C 1
ATOM 929 O O . THR A 1 121 ? 18.244 4.760 -26.997 1.00 97.88 121 THR A O 1
ATOM 932 N N . CYS A 1 122 ? 18.975 3.677 -25.155 1.00 97.50 122 CYS A N 1
ATOM 933 C CA . CYS A 1 122 ? 17.672 3.173 -24.749 1.00 97.50 122 CYS A CA 1
ATOM 934 C C . CYS A 1 122 ? 16.834 4.268 -24.095 1.00 97.50 122 CYS A C 1
ATOM 936 O O . CYS A 1 122 ? 17.363 5.188 -23.466 1.00 97.50 122 CYS A O 1
ATOM 938 N N . ILE A 1 123 ? 15.519 4.180 -24.280 1.00 96.38 123 ILE A N 1
ATOM 939 C CA . ILE A 1 123 ? 14.577 4.981 -23.501 1.00 96.38 123 ILE A CA 1
ATOM 940 C C . ILE A 1 123 ? 14.536 4.451 -22.061 1.00 96.38 123 ILE A C 1
ATOM 942 O O . ILE A 1 123 ? 14.923 3.311 -21.807 1.00 96.38 123 ILE A O 1
ATOM 946 N N . SER A 1 124 ? 14.063 5.269 -21.122 1.00 95.94 124 SER A N 1
ATOM 947 C CA . SER A 1 124 ? 13.873 4.839 -19.733 1.00 95.94 124 SER A CA 1
ATOM 948 C C . SER A 1 124 ? 12.955 3.607 -19.665 1.00 95.94 124 SER A C 1
ATOM 950 O O . SER A 1 124 ? 11.974 3.544 -20.408 1.00 95.94 124 SER A O 1
ATOM 952 N N . GLY A 1 125 ? 13.308 2.635 -18.820 1.00 95.12 125 GLY A N 1
ATOM 953 C CA . GLY A 1 125 ? 12.660 1.321 -18.716 1.00 95.12 125 GLY A CA 1
ATOM 954 C C . GLY A 1 125 ? 13.312 0.212 -19.543 1.00 95.12 125 GLY A C 1
ATOM 955 O O . GLY A 1 125 ? 13.079 -0.947 -19.260 1.00 95.12 125 GLY A O 1
ATOM 956 N N . TYR A 1 126 ? 14.179 0.513 -20.516 1.00 97.12 126 TYR A N 1
ATOM 957 C CA . TYR A 1 126 ? 14.863 -0.526 -21.298 1.00 97.12 126 TYR A CA 1
ATOM 958 C C . TYR A 1 126 ? 16.381 -0.456 -21.162 1.00 97.12 126 TYR A C 1
ATOM 960 O O . TYR A 1 126 ? 16.980 0.620 -21.131 1.00 97.12 126 TYR A O 1
ATOM 968 N N . GLU A 1 127 ? 17.010 -1.624 -21.179 1.00 95.50 127 GLU A N 1
ATOM 969 C CA . GLU A 1 127 ? 18.454 -1.803 -21.141 1.00 95.50 127 GLU A CA 1
ATOM 970 C C . GLU A 1 127 ? 18.935 -2.847 -22.166 1.00 95.50 127 GLU A C 1
ATOM 972 O O . GLU A 1 127 ? 18.185 -3.351 -23.007 1.00 95.50 127 GLU A O 1
ATOM 977 N N . GLY A 1 128 ? 20.236 -3.138 -22.135 1.00 95.06 128 GLY A N 1
ATOM 978 C CA . GLY A 1 128 ? 20.886 -4.042 -23.078 1.00 95.06 128 GLY A CA 1
ATOM 979 C C . GLY A 1 128 ? 21.444 -3.337 -24.315 1.00 95.06 128 GLY A C 1
ATOM 980 O O . GLY A 1 128 ? 21.194 -2.162 -24.581 1.00 95.06 128 GLY A O 1
ATOM 981 N N . LEU A 1 129 ? 22.245 -4.075 -25.089 1.00 93.81 129 LEU A N 1
ATOM 982 C CA . LEU A 1 129 ? 22.931 -3.540 -26.272 1.00 93.81 129 LEU A CA 1
ATOM 983 C C . LEU A 1 129 ? 21.948 -3.093 -27.365 1.00 93.81 129 LEU A C 1
ATOM 985 O O . LEU A 1 129 ? 22.262 -2.189 -28.137 1.00 93.81 129 LEU A O 1
ATOM 989 N N . TYR A 1 130 ? 20.774 -3.724 -27.421 1.00 95.12 130 TYR A N 1
ATOM 990 C CA . TYR A 1 130 ? 19.746 -3.469 -28.426 1.00 95.12 130 TYR A CA 1
ATOM 991 C C . TYR A 1 130 ? 18.485 -2.839 -27.838 1.00 95.12 130 TYR A C 1
ATOM 993 O O . TYR A 1 130 ? 17.499 -2.709 -28.559 1.00 95.12 130 TYR A O 1
ATOM 1001 N N . CYS A 1 131 ? 18.507 -2.426 -26.565 1.00 97.12 131 CYS A N 1
ATOM 1002 C CA . CYS A 1 131 ? 17.323 -1.954 -25.841 1.00 97.12 131 CYS A CA 1
ATOM 1003 C C . CYS A 1 131 ? 16.192 -2.990 -25.837 1.00 97.12 131 CYS A C 1
ATOM 1005 O O . CYS A 1 131 ? 15.021 -2.647 -25.981 1.00 97.12 131 CYS A O 1
ATOM 1007 N N . ASP A 1 132 ? 16.561 -4.266 -25.770 1.00 96.19 132 ASP A N 1
ATOM 1008 C CA . ASP A 1 132 ? 15.694 -5.434 -25.902 1.00 96.19 132 ASP A CA 1
ATOM 1009 C C . ASP A 1 132 ? 15.341 -6.078 -24.558 1.00 96.19 132 ASP A C 1
ATOM 1011 O O . ASP A 1 132 ? 14.529 -7.002 -24.516 1.00 96.19 132 ASP A O 1
ATOM 1015 N N . VAL A 1 133 ? 15.925 -5.574 -23.473 1.00 96.00 133 VAL A N 1
ATOM 1016 C CA . VAL A 1 133 ? 15.695 -6.036 -22.108 1.00 96.00 133 VAL A CA 1
ATOM 1017 C C . VAL A 1 133 ? 14.882 -4.975 -21.374 1.00 96.00 133 VAL A C 1
ATOM 1019 O O . VAL A 1 133 ? 15.272 -3.811 -21.361 1.00 96.00 133 VAL A O 1
ATOM 1022 N N . ASP A 1 134 ? 13.744 -5.372 -20.811 1.00 96.44 134 ASP A N 1
ATOM 1023 C CA . ASP A 1 134 ? 12.974 -4.533 -19.887 1.00 96.44 134 ASP A CA 1
ATOM 1024 C C . ASP A 1 134 ? 13.714 -4.473 -18.546 1.00 96.44 134 ASP A C 1
ATOM 1026 O O . ASP A 1 134 ? 14.274 -5.480 -18.100 1.00 96.44 134 ASP A O 1
ATOM 1030 N N . THR A 1 135 ? 13.783 -3.293 -17.945 1.00 97.12 135 THR A N 1
ATOM 1031 C CA . THR A 1 135 ? 14.482 -3.091 -16.674 1.00 97.12 135 THR A CA 1
ATOM 1032 C C . THR A 1 135 ? 13.590 -3.607 -15.558 1.00 97.12 135 THR A C 1
ATOM 1034 O O . THR A 1 135 ? 12.486 -3.124 -15.413 1.00 97.12 135 THR A O 1
ATOM 1037 N N . ASP A 1 136 ? 14.072 -4.553 -14.749 1.00 96.81 136 ASP A N 1
ATOM 1038 C CA . ASP A 1 136 ? 13.288 -5.082 -13.625 1.00 96.81 136 ASP A CA 1
ATOM 1039 C C . ASP A 1 136 ? 13.311 -4.087 -12.452 1.00 96.81 136 ASP A C 1
ATOM 1041 O O . ASP A 1 136 ? 14.233 -4.087 -11.619 1.00 96.81 136 ASP A O 1
ATOM 1045 N N . GLU A 1 137 ? 12.297 -3.227 -12.373 1.00 97.25 137 GLU A N 1
ATOM 1046 C CA . GLU A 1 137 ? 12.142 -2.259 -11.286 1.00 97.25 137 GLU A CA 1
ATOM 1047 C C . GLU A 1 137 ? 11.827 -2.939 -9.937 1.00 97.25 137 GLU A C 1
ATOM 1049 O O . GLU A 1 137 ? 12.143 -2.403 -8.864 1.00 97.25 137 GLU A O 1
ATOM 1054 N N . CYS A 1 138 ? 11.298 -4.165 -9.967 1.00 98.00 138 CYS A N 1
ATOM 1055 C CA . CYS A 1 138 ? 11.021 -4.976 -8.782 1.00 98.00 138 CYS A CA 1
ATOM 1056 C C . CYS A 1 138 ? 12.268 -5.608 -8.153 1.00 98.00 138 CYS A C 1
ATOM 1058 O O . CYS A 1 138 ? 12.226 -5.985 -6.977 1.00 98.00 138 CYS A O 1
ATOM 1060 N N . SER A 1 139 ? 13.394 -5.676 -8.868 1.00 97.44 139 SER A N 1
ATOM 1061 C CA . SER A 1 139 ? 14.662 -6.247 -8.380 1.00 97.44 139 SER A CA 1
ATOM 1062 C C . SER A 1 139 ? 15.163 -5.624 -7.066 1.00 97.44 139 SER A C 1
ATOM 1064 O O . SER A 1 139 ? 15.837 -6.278 -6.264 1.00 97.44 139 SER A O 1
ATOM 1066 N N . SER A 1 140 ? 14.788 -4.368 -6.810 1.00 96.31 140 SER A N 1
ATOM 1067 C CA . SER A 1 140 ? 15.114 -3.627 -5.587 1.00 96.31 140 SER A CA 1
ATOM 1068 C C . SER A 1 140 ? 14.210 -3.949 -4.386 1.00 96.31 140 SER A C 1
ATOM 1070 O O . SER A 1 140 ? 14.511 -3.521 -3.273 1.00 96.31 140 SER A O 1
ATOM 1072 N N . ASN A 1 141 ? 13.159 -4.753 -4.578 1.00 97.31 141 ASN A N 1
ATOM 1073 C CA . ASN A 1 141 ? 12.093 -5.040 -3.611 1.00 97.31 141 ASN A CA 1
ATOM 1074 C C . ASN A 1 141 ? 11.448 -3.763 -3.030 1.00 97.31 141 ASN A C 1
ATOM 1076 O O . ASN A 1 141 ? 11.483 -3.562 -1.813 1.00 97.31 141 ASN A O 1
ATOM 1080 N N . PRO A 1 142 ? 10.855 -2.897 -3.875 1.00 97.94 142 PRO A N 1
ATOM 1081 C CA . PRO A 1 142 ? 10.308 -1.618 -3.422 1.00 97.94 142 PRO A CA 1
ATOM 1082 C C . PRO A 1 142 ? 9.032 -1.766 -2.575 1.00 97.94 142 PRO A C 1
ATOM 1084 O O . PRO A 1 142 ? 8.739 -0.910 -1.747 1.00 97.94 142 PRO A O 1
ATOM 1087 N N . CYS A 1 143 ? 8.274 -2.854 -2.745 1.00 98.56 143 CYS A N 1
ATOM 1088 C CA . CYS A 1 143 ? 7.042 -3.090 -1.993 1.00 98.56 143 CYS A CA 1
ATOM 1089 C C . CYS A 1 143 ? 7.338 -3.593 -0.575 1.00 98.56 143 CYS A C 1
ATOM 1091 O O . CYS A 1 143 ? 7.843 -4.701 -0.379 1.00 98.56 143 CYS A O 1
ATOM 1093 N N . LEU A 1 144 ? 6.988 -2.788 0.423 1.00 98.19 144 LEU A N 1
ATOM 1094 C CA . LEU A 1 144 ? 7.214 -3.068 1.837 1.00 98.19 144 LEU A CA 1
ATOM 1095 C C . LEU A 1 144 ? 6.078 -3.900 2.447 1.00 98.19 144 LEU A C 1
ATOM 1097 O O . LEU A 1 144 ? 5.068 -4.194 1.809 1.00 98.19 144 LEU A O 1
ATOM 1101 N N . ASN A 1 145 ? 6.265 -4.308 3.706 1.00 97.75 145 ASN A N 1
ATOM 1102 C CA . ASN A 1 145 ? 5.252 -4.978 4.533 1.00 97.75 145 ASN A CA 1
ATOM 1103 C C . ASN A 1 145 ? 4.611 -6.227 3.891 1.00 97.75 145 ASN A C 1
ATOM 1105 O O . ASN A 1 145 ? 3.454 -6.554 4.139 1.00 97.75 145 ASN A O 1
ATOM 1109 N N . GLY A 1 146 ? 5.377 -6.954 3.071 1.00 96.50 146 GLY A N 1
ATOM 1110 C CA . GLY A 1 146 ? 4.903 -8.160 2.386 1.00 96.50 146 GLY A CA 1
ATOM 1111 C C . GLY A 1 146 ? 4.067 -7.890 1.132 1.00 96.50 146 GLY A C 1
ATOM 1112 O O . GLY A 1 146 ? 3.441 -8.817 0.620 1.00 96.50 146 GLY A O 1
ATOM 1113 N N . GLY A 1 147 ? 4.054 -6.650 0.631 1.00 98.00 147 GLY A N 1
ATOM 1114 C CA . GLY A 1 147 ? 3.446 -6.303 -0.649 1.00 98.00 147 GLY A CA 1
ATOM 1115 C C . GLY A 1 147 ? 4.068 -7.069 -1.821 1.00 98.00 147 GLY A C 1
ATOM 1116 O O . GLY A 1 147 ? 5.249 -7.417 -1.813 1.00 98.00 147 GLY A O 1
ATOM 1117 N N . THR A 1 148 ? 3.259 -7.342 -2.844 1.00 98.56 148 THR A N 1
ATOM 1118 C CA . THR A 1 148 ? 3.706 -8.017 -4.073 1.00 98.56 148 THR A CA 1
ATOM 1119 C C . THR A 1 148 ? 4.049 -6.984 -5.138 1.00 98.56 148 THR A C 1
ATOM 1121 O O . THR A 1 148 ? 3.193 -6.172 -5.490 1.00 98.56 148 THR A O 1
ATOM 1124 N N . CYS A 1 149 ? 5.277 -7.031 -5.656 1.00 98.56 149 CYS A N 1
ATOM 1125 C CA . CYS A 1 149 ? 5.727 -6.165 -6.743 1.00 98.56 149 CYS A CA 1
ATOM 1126 C C . CYS A 1 149 ? 5.359 -6.753 -8.106 1.00 98.56 149 CYS A C 1
ATOM 1128 O O . CYS A 1 149 ? 5.556 -7.948 -8.338 1.00 98.56 149 CYS A O 1
ATOM 1130 N N . THR A 1 150 ? 4.825 -5.912 -8.986 1.00 98.38 150 THR A N 1
ATOM 1131 C CA . THR A 1 150 ? 4.617 -6.204 -10.405 1.00 98.38 150 THR A CA 1
ATOM 1132 C C . THR A 1 150 ? 5.438 -5.219 -11.219 1.00 98.38 150 THR A C 1
ATOM 1134 O O . THR A 1 150 ? 5.286 -4.009 -11.062 1.00 98.38 150 THR A O 1
ATOM 1137 N N . ASP A 1 151 ? 6.318 -5.766 -12.046 1.00 97.44 151 ASP A N 1
ATOM 1138 C CA . ASP A 1 151 ? 7.188 -5.022 -12.949 1.00 97.44 151 ASP A CA 1
ATOM 1139 C C . ASP A 1 151 ? 6.373 -4.417 -14.101 1.00 97.44 151 ASP A C 1
ATOM 1141 O O . ASP A 1 151 ? 5.454 -5.062 -14.625 1.00 97.44 151 ASP A O 1
ATOM 1145 N N . GLU A 1 152 ? 6.671 -3.173 -14.468 1.00 96.19 152 GLU A N 1
ATOM 1146 C CA . GLU A 1 152 ? 6.028 -2.444 -15.560 1.00 96.19 152 GLU A CA 1
ATOM 1147 C C . GLU A 1 152 ? 7.084 -1.681 -16.359 1.00 96.19 152 GLU A C 1
ATOM 1149 O O . GLU A 1 152 ? 8.133 -1.341 -15.852 1.00 96.19 152 GLU A O 1
ATOM 1154 N N . VAL A 1 153 ? 6.800 -1.313 -17.607 1.00 94.50 153 VAL A N 1
ATOM 1155 C CA . VAL A 1 153 ? 7.794 -0.570 -18.395 1.00 94.50 153 VAL A CA 1
ATOM 1156 C C . VAL A 1 153 ? 8.099 0.781 -17.737 1.00 94.50 153 VAL A C 1
ATOM 1158 O O . VAL A 1 153 ? 7.235 1.668 -17.722 1.00 94.50 153 VAL A O 1
ATOM 1161 N N . ASN A 1 154 ? 9.349 0.965 -17.294 1.00 94.81 154 ASN A N 1
ATOM 1162 C CA . ASN A 1 154 ? 9.837 2.180 -16.634 1.00 94.81 154 ASN A CA 1
ATOM 1163 C C . ASN A 1 154 ? 9.103 2.478 -15.313 1.00 94.81 154 ASN A C 1
ATOM 1165 O O . ASN A 1 154 ? 8.822 3.644 -14.995 1.00 94.81 154 ASN A O 1
ATOM 1169 N N . GLY A 1 155 ? 8.735 1.442 -14.564 1.00 96.06 155 GLY A N 1
ATOM 1170 C CA . GLY A 1 155 ? 7.984 1.597 -13.331 1.00 96.06 155 GLY A CA 1
ATOM 1171 C C . GLY A 1 155 ? 7.598 0.276 -12.686 1.00 96.06 155 GLY A C 1
ATOM 1172 O O . GLY A 1 155 ? 7.920 -0.808 -13.133 1.00 96.06 155 GLY A O 1
ATOM 1173 N N . TYR A 1 156 ? 6.872 0.365 -11.584 1.00 97.88 156 TYR A N 1
ATOM 1174 C CA . TYR A 1 156 ? 6.367 -0.820 -10.911 1.00 97.88 156 TYR A CA 1
ATOM 1175 C C . TYR A 1 156 ? 5.051 -0.496 -10.220 1.00 97.88 156 TYR A C 1
ATOM 1177 O O . TYR A 1 156 ? 4.764 0.660 -9.887 1.00 97.88 156 TYR A O 1
ATOM 1185 N N . THR A 1 157 ? 4.269 -1.533 -9.947 1.00 98.25 157 THR A N 1
ATOM 1186 C CA . THR A 1 157 ? 3.084 -1.441 -9.099 1.00 98.25 157 THR A CA 1
ATOM 1187 C C . THR A 1 157 ? 3.182 -2.394 -7.916 1.00 98.25 157 THR A C 1
ATOM 1189 O O . THR A 1 157 ? 3.542 -3.565 -8.047 1.00 98.25 157 THR A O 1
ATOM 1192 N N . CYS A 1 158 ? 2.847 -1.890 -6.727 1.00 98.62 158 CYS A N 1
ATOM 1193 C CA . CYS A 1 158 ? 2.745 -2.706 -5.524 1.00 98.62 158 CYS A CA 1
ATOM 1194 C C . CYS A 1 158 ? 1.291 -3.065 -5.234 1.00 98.62 158 CYS A C 1
ATOM 1196 O O . CYS A 1 158 ? 0.423 -2.201 -5.119 1.00 98.62 158 CYS A O 1
ATOM 1198 N N . THR A 1 159 ? 1.038 -4.356 -5.042 1.00 98.56 159 THR A N 1
ATOM 1199 C CA . THR A 1 159 ? -0.206 -4.844 -4.446 1.00 98.56 159 THR A CA 1
ATOM 1200 C C . THR A 1 159 ? 0.014 -5.042 -2.953 1.00 98.56 159 THR A C 1
ATOM 1202 O O . THR A 1 159 ? 0.730 -5.960 -2.543 1.00 98.56 159 THR A O 1
ATOM 1205 N N . CYS A 1 160 ? -0.585 -4.173 -2.144 1.00 98.56 160 CYS A N 1
ATOM 1206 C CA . CYS A 1 160 ? -0.443 -4.212 -0.693 1.00 98.56 160 CYS A CA 1
ATOM 1207 C C . CYS A 1 160 ? -1.266 -5.335 -0.067 1.00 98.56 160 CYS A C 1
ATOM 1209 O O . CYS A 1 160 ? -2.352 -5.680 -0.542 1.00 98.56 160 CYS A O 1
ATOM 1211 N N . VAL A 1 161 ? -0.740 -5.908 1.015 1.00 98.00 161 VAL A N 1
ATOM 1212 C CA . VAL A 1 161 ? -1.513 -6.819 1.862 1.00 98.00 161 VAL A CA 1
ATOM 1213 C C . VAL A 1 161 ? -2.545 -6.016 2.670 1.00 98.00 161 VAL A C 1
ATOM 1215 O O . VAL A 1 161 ? -2.335 -4.821 2.892 1.00 98.00 161 VAL A O 1
ATOM 1218 N N . PRO A 1 162 ? -3.660 -6.632 3.111 1.00 97.38 162 PRO A N 1
ATOM 1219 C CA . PRO A 1 162 ? -4.658 -5.941 3.926 1.00 97.38 162 PRO A CA 1
ATOM 1220 C C . PRO A 1 162 ? -4.034 -5.266 5.156 1.00 97.38 162 PRO A C 1
ATOM 1222 O O . PRO A 1 162 ? -3.166 -5.861 5.797 1.00 97.38 162 PRO A O 1
ATOM 1225 N N . GLY A 1 163 ? -4.474 -4.044 5.467 1.00 96.88 163 GLY A N 1
ATOM 1226 C CA . GLY A 1 163 ? -3.935 -3.203 6.544 1.00 96.88 163 GLY A CA 1
ATOM 1227 C C . GLY A 1 163 ? -2.786 -2.276 6.138 1.00 96.88 163 GLY A C 1
ATOM 1228 O O . GLY A 1 163 ? -2.374 -1.458 6.947 1.00 96.88 163 GLY A O 1
ATOM 1229 N N . TYR A 1 164 ? -2.268 -2.363 4.908 1.00 98.25 164 TYR A N 1
ATOM 1230 C CA . TYR A 1 164 ? -1.249 -1.432 4.417 1.00 98.25 164 TYR A CA 1
ATOM 1231 C C . TYR A 1 164 ? -1.685 -0.691 3.156 1.00 98.25 164 TYR A C 1
ATOM 1233 O O . TYR A 1 164 ? -2.379 -1.231 2.292 1.00 98.25 164 TYR A O 1
ATOM 1241 N N . GLU A 1 165 ? -1.197 0.537 3.014 1.00 97.06 165 GLU A N 1
ATOM 1242 C CA . GLU A 1 165 ? -1.477 1.426 1.893 1.00 97.06 165 GLU A CA 1
ATOM 1243 C C . GLU A 1 165 ? -0.243 2.230 1.440 1.00 97.06 165 GLU A C 1
ATOM 1245 O O . GLU A 1 165 ? 0.859 2.140 1.997 1.00 97.06 165 GLU A O 1
ATOM 1250 N N . GLY A 1 166 ? -0.433 3.026 0.386 1.00 97.56 166 GLY A N 1
ATOM 1251 C CA . GLY A 1 166 ? 0.616 3.805 -0.270 1.00 97.56 166 GLY A CA 1
ATOM 1252 C C . GLY A 1 166 ? 1.264 3.077 -1.449 1.00 97.56 166 GLY A C 1
ATOM 1253 O O . GLY A 1 166 ? 1.079 1.879 -1.642 1.00 97.56 166 GLY A O 1
ATOM 1254 N N . VAL A 1 167 ? 2.036 3.821 -2.249 1.00 97.31 167 VAL A N 1
ATOM 1255 C CA . VAL A 1 167 ? 2.672 3.311 -3.483 1.00 97.31 167 VAL A CA 1
ATOM 1256 C C . VAL A 1 167 ? 3.611 2.136 -3.203 1.00 97.31 167 VAL A C 1
ATOM 1258 O O . VAL A 1 167 ? 3.661 1.198 -3.984 1.00 97.31 167 VAL A O 1
ATOM 1261 N N . GLU A 1 168 ? 4.303 2.166 -2.065 1.00 98.12 168 GLU A N 1
ATOM 1262 C CA . GLU A 1 168 ? 5.254 1.136 -1.629 1.00 98.12 168 GLU A CA 1
ATOM 1263 C C . GLU A 1 168 ? 4.696 0.268 -0.487 1.00 98.12 168 GLU A C 1
ATOM 1265 O O . GLU A 1 168 ? 5.444 -0.461 0.156 1.00 98.12 168 GLU A O 1
ATOM 1270 N N . CYS A 1 169 ? 3.394 0.351 -0.181 1.00 98.38 169 CYS A N 1
ATOM 1271 C CA . CYS A 1 169 ? 2.769 -0.356 0.950 1.00 98.38 169 CYS A CA 1
ATOM 1272 C C . CYS A 1 169 ? 3.410 -0.047 2.315 1.00 98.38 169 CYS A C 1
ATOM 1274 O O . CYS A 1 169 ? 3.415 -0.880 3.220 1.00 98.38 169 CYS A O 1
ATOM 1276 N N . ALA A 1 170 ? 3.997 1.143 2.457 1.00 98.12 170 ALA A N 1
ATOM 1277 C CA . ALA A 1 170 ? 4.771 1.546 3.628 1.00 98.12 170 ALA A CA 1
ATOM 1278 C C . ALA A 1 170 ? 3.904 1.999 4.814 1.00 98.12 170 ALA A C 1
ATOM 1280 O O . ALA A 1 170 ? 4.392 2.065 5.942 1.00 98.12 170 ALA A O 1
ATOM 1281 N N . ILE A 1 171 ? 2.647 2.357 4.560 1.00 97.62 171 ILE A N 1
ATOM 1282 C CA . ILE A 1 171 ? 1.774 3.032 5.521 1.00 97.62 171 ILE A CA 1
ATOM 1283 C C . ILE A 1 171 ? 0.830 1.991 6.124 1.00 97.62 171 ILE A C 1
ATOM 1285 O O . ILE A 1 171 ? 0.172 1.290 5.364 1.00 97.62 171 ILE A O 1
ATOM 1289 N N . ASN A 1 172 ? 0.766 1.881 7.457 1.00 97.25 172 ASN A N 1
ATOM 1290 C CA . ASN A 1 172 ? -0.314 1.137 8.121 1.00 97.25 172 ASN A CA 1
ATOM 1291 C C . ASN A 1 172 ? -1.605 1.943 7.970 1.00 97.25 172 ASN A C 1
ATOM 1293 O O . ASN A 1 172 ? -1.608 3.138 8.277 1.00 97.25 172 ASN A O 1
ATOM 1297 N N . THR A 1 173 ? -2.665 1.316 7.477 1.00 97.94 173 THR A N 1
ATOM 1298 C CA . THR A 1 173 ? -3.981 1.943 7.391 1.00 97.94 173 THR A CA 1
ATOM 1299 C C . THR A 1 173 ? -4.479 2.229 8.804 1.00 97.94 173 THR A C 1
ATOM 1301 O O . THR A 1 173 ? -4.510 1.332 9.628 1.00 97.94 173 THR A O 1
ATOM 1304 N N . ASP A 1 174 ? -4.864 3.477 9.081 1.00 97.38 174 ASP A N 1
ATOM 1305 C CA . ASP A 1 174 ? -5.407 3.857 10.389 1.00 97.38 174 ASP A CA 1
ATOM 1306 C C . ASP A 1 174 ? -6.887 3.460 10.472 1.00 97.38 174 ASP A C 1
ATOM 1308 O O . ASP A 1 174 ? -7.782 4.194 10.023 1.00 97.38 174 ASP A O 1
ATOM 1312 N N . GLU A 1 175 ? -7.162 2.294 11.054 1.00 97.44 175 GLU A N 1
ATOM 1313 C CA . GLU A 1 175 ? -8.529 1.805 11.243 1.00 97.44 175 GLU A CA 1
ATOM 1314 C C . GLU A 1 175 ? -9.307 2.615 12.299 1.00 97.44 175 GLU A C 1
ATOM 1316 O O . GLU A 1 175 ? -10.546 2.668 12.276 1.00 97.44 175 GLU A O 1
ATOM 1321 N N . CYS A 1 176 ? -8.602 3.335 13.176 1.00 98.00 176 CYS A N 1
ATOM 1322 C CA . CYS A 1 176 ? -9.190 4.229 14.170 1.00 98.00 176 CYS A CA 1
ATOM 1323 C C . CYS A 1 176 ? -9.664 5.569 13.594 1.00 98.00 176 CYS A C 1
ATOM 1325 O O . CYS A 1 176 ? -10.468 6.248 14.240 1.00 98.00 176 CYS A O 1
ATOM 1327 N N . SER A 1 177 ? -9.251 5.940 12.378 1.00 97.56 177 SER A N 1
ATOM 1328 C CA . SER A 1 177 ? -9.643 7.194 11.710 1.00 97.56 177 SER A CA 1
ATOM 1329 C C . SER A 1 177 ? -11.164 7.387 11.595 1.00 97.56 177 SER A C 1
ATOM 1331 O O . SER A 1 177 ? -11.669 8.514 11.617 1.00 97.56 177 SER A O 1
ATOM 1333 N N . SER A 1 178 ? -11.913 6.283 11.532 1.00 96.62 178 SER A N 1
ATOM 1334 C CA . SER A 1 178 ? -13.379 6.267 11.483 1.00 96.62 178 SER A CA 1
ATOM 1335 C C . SER A 1 178 ? -14.062 6.422 12.851 1.00 96.62 178 SER A C 1
ATOM 1337 O O . SER A 1 178 ? -15.280 6.583 12.908 1.00 96.62 178 SER A O 1
ATOM 1339 N N . ASN A 1 179 ? -13.291 6.445 13.944 1.00 97.38 179 ASN A N 1
ATOM 1340 C CA . ASN A 1 179 ? -13.748 6.434 15.338 1.00 97.38 179 ASN A CA 1
ATOM 1341 C C . ASN A 1 179 ? -14.727 5.280 15.647 1.00 97.38 179 ASN A C 1
ATOM 1343 O O . ASN A 1 179 ? -15.865 5.535 16.051 1.00 97.38 179 ASN A O 1
ATOM 1347 N N . PRO A 1 180 ? -14.306 4.011 15.486 1.00 98.00 180 PRO A N 1
ATOM 1348 C CA . PRO A 1 180 ? -15.196 2.864 15.665 1.00 98.00 180 PRO A CA 1
ATOM 1349 C C . PRO A 1 180 ? -15.583 2.608 17.133 1.00 98.00 180 PRO A C 1
ATOM 1351 O O . PRO A 1 180 ? -16.606 1.987 17.408 1.00 98.00 180 PRO A O 1
ATOM 1354 N N . CYS A 1 181 ? -14.791 3.089 18.096 1.00 98.44 181 CYS A N 1
ATOM 1355 C CA . CYS A 1 181 ? -15.066 2.913 19.521 1.00 98.44 181 CYS A CA 1
ATOM 1356 C C . CYS A 1 181 ? -16.088 3.941 20.017 1.00 98.44 181 CYS A C 1
ATOM 1358 O O . CYS A 1 181 ? -15.797 5.136 20.101 1.00 98.44 181 CYS A O 1
ATOM 1360 N N . LEU A 1 182 ? -17.285 3.481 20.379 1.00 97.88 182 LEU A N 1
ATOM 1361 C CA . LEU A 1 182 ? -18.369 4.343 20.845 1.00 97.88 182 LEU A CA 1
ATOM 1362 C C . LEU A 1 182 ? -18.322 4.563 22.363 1.00 97.88 182 LEU A C 1
ATOM 1364 O O . LEU A 1 182 ? -17.469 4.038 23.078 1.00 97.88 182 LEU A O 1
ATOM 1368 N N . ASN A 1 183 ? -19.239 5.401 22.855 1.00 97.50 183 ASN A N 1
ATOM 1369 C CA . ASN A 1 183 ? -19.446 5.679 24.282 1.00 97.50 183 ASN A CA 1
ATOM 1370 C C . ASN A 1 183 ? -18.183 6.135 25.041 1.00 97.50 183 ASN A C 1
ATOM 1372 O O . ASN A 1 183 ? -18.041 5.905 26.240 1.00 97.50 183 ASN A O 1
ATOM 1376 N N . GLY A 1 184 ? -17.275 6.822 24.342 1.00 95.94 184 GLY A N 1
ATOM 1377 C CA . GLY A 1 184 ? -16.030 7.335 24.915 1.00 95.94 184 GLY A CA 1
ATOM 1378 C C . GLY A 1 184 ? -14.914 6.297 25.037 1.00 95.94 184 GLY A C 1
ATOM 1379 O O . GLY A 1 184 ? -13.942 6.558 25.741 1.00 95.94 184 GLY A O 1
ATOM 1380 N N . GLY A 1 185 ? -15.040 5.138 24.380 1.00 97.88 185 GLY A N 1
ATOM 1381 C CA . GLY A 1 185 ? -13.965 4.154 24.288 1.00 97.88 185 GLY A CA 1
ATOM 1382 C C . GLY A 1 185 ? -12.730 4.696 23.560 1.00 97.88 185 GLY A C 1
ATOM 1383 O O . GLY A 1 185 ? -12.834 5.499 22.633 1.00 97.88 185 GLY A O 1
ATOM 1384 N N . THR A 1 186 ? -11.551 4.232 23.972 1.00 98.56 186 THR A N 1
ATOM 1385 C CA . THR A 1 186 ? -10.273 4.582 23.336 1.00 98.56 186 THR A CA 1
ATOM 1386 C C . THR A 1 186 ? -9.948 3.571 22.244 1.00 98.56 186 THR A C 1
ATOM 1388 O O . THR A 1 186 ? -9.858 2.377 22.532 1.00 98.56 186 THR A O 1
ATOM 1391 N N . CYS A 1 187 ? -9.737 4.045 21.016 1.00 98.62 187 CYS A N 1
ATOM 1392 C CA . CYS A 1 187 ? -9.302 3.213 19.897 1.00 98.62 187 CYS A CA 1
ATOM 1393 C C . CYS A 1 187 ? -7.780 3.049 19.886 1.00 98.62 187 CYS A C 1
ATOM 1395 O O . CYS A 1 187 ? -7.050 4.012 20.119 1.00 98.62 187 CYS A O 1
ATOM 1397 N N . THR A 1 188 ? -7.313 1.829 19.636 1.00 98.44 188 THR A N 1
ATOM 1398 C CA . THR A 1 188 ? -5.915 1.498 19.345 1.00 98.44 188 THR A CA 1
ATOM 1399 C C . THR A 1 188 ? -5.859 0.855 17.967 1.00 98.44 188 THR A C 1
ATOM 1401 O O . THR A 1 188 ? -6.550 -0.135 17.721 1.00 98.44 188 THR A O 1
ATOM 1404 N N . ASP A 1 189 ? -5.080 1.475 17.086 1.00 97.75 189 ASP A N 1
ATOM 1405 C CA . ASP A 1 189 ? -4.819 1.005 15.730 1.00 97.75 189 ASP A CA 1
ATOM 1406 C C . ASP A 1 189 ? -3.962 -0.263 15.771 1.00 97.75 189 ASP A C 1
ATOM 1408 O O . ASP A 1 189 ? -3.025 -0.355 16.569 1.00 97.75 189 ASP A O 1
ATOM 1412 N N . GLU A 1 190 ? -4.292 -1.238 14.935 1.00 96.56 190 GLU A N 1
ATOM 1413 C CA . GLU A 1 190 ? -3.554 -2.490 14.778 1.00 96.56 190 GLU A CA 1
ATOM 1414 C C . GLU A 1 190 ? -3.271 -2.713 13.284 1.00 96.56 190 GLU A C 1
ATOM 1416 O O . GLU A 1 190 ? -3.561 -1.873 12.445 1.00 96.56 190 GLU A O 1
ATOM 1421 N N . VAL A 1 191 ? -2.653 -3.834 12.912 1.00 96.00 191 VAL A N 1
ATOM 1422 C CA . VAL A 1 191 ? -2.507 -4.160 11.485 1.00 96.00 191 VAL A CA 1
ATOM 1423 C C . VAL A 1 191 ? -3.797 -4.804 10.987 1.00 96.00 191 VAL A C 1
ATOM 1425 O O . VAL A 1 191 ? -4.141 -5.905 11.435 1.00 96.00 191 VAL A O 1
ATOM 1428 N N . ASN A 1 192 ? -4.461 -4.164 10.017 1.00 96.62 192 ASN A N 1
ATOM 1429 C CA . ASN A 1 192 ? -5.700 -4.650 9.396 1.00 96.62 192 ASN A CA 1
ATOM 1430 C C . ASN A 1 192 ? -6.838 -4.823 10.419 1.00 96.62 192 ASN A C 1
ATOM 1432 O O . ASN A 1 192 ? -7.594 -5.804 10.379 1.00 96.62 192 ASN A O 1
ATOM 1436 N N . GLY A 1 193 ? -6.934 -3.908 11.381 1.00 96.62 193 GLY A N 1
ATOM 1437 C CA . GLY A 1 193 ? -7.935 -3.953 12.433 1.00 96.62 193 GLY A CA 1
ATOM 1438 C C . GLY A 1 193 ? -7.677 -2.947 13.546 1.00 96.62 193 GLY A C 1
ATOM 1439 O O . GLY A 1 193 ? -6.723 -2.191 13.546 1.00 96.62 193 GLY A O 1
ATOM 1440 N N . TYR A 1 194 ? -8.543 -2.967 14.551 1.00 98.06 194 TYR A N 1
ATOM 1441 C CA . TYR A 1 194 ? -8.436 -2.082 15.705 1.00 98.06 194 TYR A CA 1
ATOM 1442 C C . TYR A 1 194 ? -8.874 -2.806 16.972 1.00 98.06 194 TYR A C 1
ATOM 1444 O O . TYR A 1 194 ? -9.594 -3.810 16.934 1.00 98.06 194 TYR A O 1
ATOM 1452 N N . THR A 1 195 ? -8.487 -2.257 18.118 1.00 98.31 195 THR A N 1
ATOM 1453 C CA . THR A 1 195 ? -9.037 -2.641 19.419 1.00 98.31 195 THR A CA 1
ATOM 1454 C C . THR A 1 195 ? -9.609 -1.438 20.155 1.00 98.31 195 THR A C 1
ATOM 1456 O O . THR A 1 195 ? -9.022 -0.358 20.185 1.00 98.31 195 THR A O 1
ATOM 1459 N N . CYS A 1 196 ? -10.769 -1.633 20.785 1.00 98.62 196 CYS A N 1
ATOM 1460 C CA . CYS A 1 196 ? -11.385 -0.629 21.643 1.00 98.62 196 CYS A CA 1
ATOM 1461 C C . CYS A 1 196 ? -11.181 -0.969 23.116 1.00 98.62 196 CYS A C 1
ATOM 1463 O O . CYS A 1 196 ? -11.551 -2.047 23.583 1.00 98.62 196 CYS A O 1
ATOM 1465 N N . THR A 1 197 ? -10.653 -0.010 23.870 1.00 98.56 197 THR A N 1
ATOM 1466 C CA . THR A 1 197 ? -10.669 -0.046 25.333 1.00 98.56 197 THR A CA 1
ATOM 1467 C C . THR A 1 197 ? -11.891 0.716 25.825 1.00 98.56 197 THR A C 1
ATOM 1469 O O . THR A 1 197 ? -11.934 1.946 25.758 1.00 98.56 197 THR A O 1
ATOM 1472 N N . CYS A 1 198 ? -12.894 -0.015 26.308 1.00 98.44 198 CYS A N 1
ATOM 1473 C CA . CYS A 1 198 ? -14.140 0.574 26.785 1.00 98.44 198 CYS A CA 1
ATOM 1474 C C . CYS A 1 198 ? -13.971 1.256 28.142 1.00 98.44 198 CYS A C 1
ATOM 1476 O O . CYS A 1 198 ? -13.218 0.800 29.006 1.00 98.44 198 CYS A O 1
ATOM 1478 N N . VAL A 1 199 ? -14.702 2.354 28.337 1.00 97.88 199 VAL A N 1
ATOM 1479 C CA . VAL A 1 199 ? -14.836 2.977 29.657 1.00 97.88 199 VAL A CA 1
ATOM 1480 C C . VAL A 1 199 ? -15.704 2.093 30.567 1.00 97.88 199 VAL A C 1
ATOM 1482 O O . VAL A 1 199 ? -16.522 1.322 30.058 1.00 97.88 199 VAL A O 1
ATOM 1485 N N . PRO A 1 200 ? -15.562 2.185 31.903 1.00 97.06 200 PRO A N 1
ATOM 1486 C CA . PRO A 1 200 ? -16.396 1.419 32.828 1.00 97.06 200 PRO A CA 1
ATOM 1487 C C . PRO A 1 200 ? -17.895 1.593 32.546 1.00 97.06 200 PRO A C 1
ATOM 1489 O O . PRO A 1 200 ? -18.349 2.714 32.307 1.00 97.06 200 PRO A O 1
ATOM 1492 N N . GLY A 1 201 ? -18.646 0.490 32.588 1.00 96.38 201 GLY A N 1
ATOM 1493 C CA . GLY A 1 201 ? -20.072 0.436 32.249 1.00 96.38 201 GLY A CA 1
ATOM 1494 C C . GLY A 1 201 ? -20.378 0.110 30.786 1.00 96.38 201 GLY A C 1
ATOM 1495 O O . GLY A 1 201 ? -21.541 -0.081 30.463 1.00 96.38 201 GLY A O 1
ATOM 1496 N N . TYR A 1 202 ? -19.381 0.017 29.898 1.00 98.12 202 TYR A N 1
ATOM 1497 C CA . TYR A 1 202 ? -19.591 -0.420 28.515 1.00 98.12 202 TYR A CA 1
ATOM 1498 C C . TYR A 1 202 ? -18.739 -1.635 28.150 1.00 98.12 202 TYR A C 1
ATOM 1500 O O . TYR A 1 202 ? -17.615 -1.801 28.624 1.00 98.12 202 TYR A O 1
ATOM 1508 N N . GLU A 1 203 ? -19.262 -2.459 27.246 1.00 96.88 203 GLU A N 1
ATOM 1509 C CA . GLU A 1 203 ? -18.613 -3.661 26.733 1.00 96.88 203 GLU A CA 1
ATOM 1510 C C . GLU A 1 203 ? -18.876 -3.882 25.229 1.00 96.88 203 GLU A C 1
ATOM 1512 O O . GLU A 1 203 ? -19.607 -3.136 24.566 1.00 96.88 203 GLU A O 1
ATOM 1517 N N . GLY A 1 204 ? -18.251 -4.926 24.679 1.00 97.25 204 GLY A N 1
ATOM 1518 C CA . GLY A 1 204 ? -18.288 -5.268 23.256 1.00 97.25 204 GLY A CA 1
ATOM 1519 C C . GLY A 1 204 ? -17.104 -4.707 22.463 1.00 97.25 204 GLY A C 1
ATOM 1520 O O . GLY A 1 204 ? -16.357 -3.864 22.949 1.00 97.25 204 GLY A O 1
ATOM 1521 N N . VAL A 1 205 ? -16.938 -5.184 21.223 1.00 97.25 205 VAL A N 1
ATOM 1522 C CA . VAL A 1 205 ? -15.794 -4.835 20.350 1.00 97.25 205 VAL A CA 1
ATOM 1523 C C . VAL A 1 205 ? -15.718 -3.333 20.065 1.00 97.25 205 VAL A C 1
ATOM 1525 O O . VAL A 1 205 ? -14.630 -2.786 19.985 1.00 97.25 205 VAL A O 1
ATOM 1528 N N . GLU A 1 206 ? -16.868 -2.670 19.966 1.00 98.12 206 GLU A N 1
ATOM 1529 C CA . GLU A 1 206 ? -16.997 -1.235 19.675 1.00 98.12 206 GLU A CA 1
ATOM 1530 C C . GLU A 1 206 ? -17.524 -0.437 20.883 1.00 98.12 206 GLU A C 1
ATOM 1532 O O . GLU A 1 206 ? -17.936 0.713 20.748 1.00 98.12 206 GLU A O 1
ATOM 1537 N N . CYS A 1 207 ? -17.549 -1.041 22.078 1.00 98.25 207 CYS A N 1
ATOM 1538 C CA . CYS A 1 207 ? -18.056 -0.421 23.311 1.00 98.25 207 CYS A CA 1
ATOM 1539 C C . CYS A 1 207 ? -19.516 0.058 23.233 1.00 98.25 207 CYS A C 1
ATOM 1541 O O . CYS A 1 207 ? -19.899 1.034 23.877 1.00 98.25 207 CYS A O 1
ATOM 1543 N N . VAL A 1 208 ? -20.346 -0.613 22.429 1.00 97.94 208 VAL A N 1
ATOM 1544 C CA . VAL A 1 208 ? -21.740 -0.209 22.169 1.00 97.94 208 VAL A CA 1
ATOM 1545 C C . VAL A 1 208 ? -22.737 -0.733 23.197 1.00 97.94 208 VAL A C 1
ATOM 1547 O O . VAL A 1 208 ? -23.864 -0.245 23.264 1.00 97.94 208 VAL A O 1
ATOM 1550 N N . ILE A 1 209 ? -22.348 -1.733 23.984 1.00 97.19 209 ILE A N 1
ATOM 1551 C CA . ILE A 1 209 ? -23.237 -2.428 24.913 1.00 97.19 209 ILE A CA 1
ATOM 1552 C C . ILE A 1 209 ? -23.073 -1.788 26.291 1.00 97.19 209 ILE A C 1
ATOM 1554 O O . ILE A 1 209 ? -21.957 -1.756 26.795 1.00 97.19 209 ILE A O 1
ATOM 1558 N N . ASN A 1 210 ? -24.156 -1.296 26.904 1.00 96.56 210 ASN A N 1
ATOM 1559 C CA . ASN A 1 210 ? -24.142 -0.959 28.334 1.00 96.56 210 ASN A CA 1
ATOM 1560 C C . ASN A 1 210 ? -24.067 -2.268 29.125 1.00 96.56 210 ASN A C 1
ATOM 1562 O O . ASN A 1 210 ? -24.922 -3.141 28.937 1.00 96.56 210 ASN A O 1
ATOM 1566 N N . THR A 1 211 ? -23.053 -2.417 29.971 1.00 97.56 211 THR A N 1
ATOM 1567 C CA . THR A 1 211 ? -22.954 -3.546 30.897 1.00 97.56 211 THR A CA 1
ATOM 1568 C C . THR A 1 211 ? -24.208 -3.572 31.763 1.00 97.56 211 THR A C 1
ATOM 1570 O O . THR A 1 211 ? -24.690 -2.532 32.178 1.00 97.56 211 THR A O 1
ATOM 1573 N N . ASN A 1 212 ? -24.760 -4.762 32.003 1.00 96.38 212 ASN A N 1
ATOM 1574 C CA . ASN A 1 212 ? -25.948 -4.905 32.837 1.00 96.38 212 ASN A CA 1
ATOM 1575 C C . ASN A 1 212 ? -25.546 -5.215 34.284 1.00 96.38 212 ASN A C 1
ATOM 1577 O O . ASN A 1 212 ? -25.350 -6.387 34.643 1.00 96.38 212 ASN A O 1
ATOM 1581 N N . GLU A 1 213 ? -25.456 -4.198 35.140 1.00 96.75 213 GLU A N 1
ATOM 1582 C CA . GLU A 1 213 ? -25.096 -4.372 36.554 1.00 96.75 213 GLU A CA 1
ATOM 1583 C C . GLU A 1 213 ? -26.170 -5.134 37.351 1.00 96.75 213 GLU A C 1
ATOM 1585 O O . GLU A 1 213 ? -25.872 -5.770 38.371 1.00 96.75 213 GLU A O 1
ATOM 1590 N N . CYS A 1 214 ? -27.412 -5.163 36.857 1.00 97.31 214 CYS A N 1
ATOM 1591 C CA . CYS A 1 214 ? -28.504 -5.929 37.457 1.00 97.31 214 CYS A CA 1
ATOM 1592 C C . CYS A 1 214 ? -28.382 -7.447 37.263 1.00 97.31 214 CYS A C 1
ATOM 1594 O O . CYS A 1 214 ? -29.051 -8.197 37.977 1.00 97.31 214 CYS A O 1
ATOM 1596 N N . SER A 1 215 ? -27.519 -7.924 36.359 1.00 96.81 215 SER A N 1
ATOM 1597 C CA . SER A 1 215 ? -27.294 -9.362 36.114 1.00 96.81 215 SER A CA 1
ATOM 1598 C C . SER A 1 215 ? -26.851 -10.135 37.365 1.00 96.81 215 SER A C 1
ATOM 1600 O O . SER A 1 215 ? -27.149 -11.322 37.510 1.00 96.81 215 SER A O 1
ATOM 1602 N N . SER A 1 216 ? -26.199 -9.446 38.304 1.00 95.56 216 SER A N 1
ATOM 1603 C CA . SER A 1 216 ? -25.764 -9.994 39.592 1.00 95.56 216 SER A CA 1
ATOM 1604 C C . SER A 1 216 ? -26.877 -10.080 40.650 1.00 95.56 216 SER A C 1
ATOM 1606 O O . SER A 1 216 ? -26.637 -10.593 41.741 1.00 95.56 216 SER A O 1
ATOM 1608 N N . ASN A 1 217 ? -28.094 -9.619 40.332 1.00 96.25 217 ASN A N 1
ATOM 1609 C CA . ASN A 1 217 ? -29.227 -9.466 41.253 1.00 96.25 217 ASN A CA 1
ATOM 1610 C C . ASN A 1 217 ? -28.854 -8.728 42.557 1.00 96.25 217 ASN A C 1
ATOM 1612 O O . ASN A 1 217 ? -29.015 -9.278 43.648 1.00 96.25 217 ASN A O 1
ATOM 1616 N N . PRO A 1 218 ? -28.365 -7.478 42.475 1.00 97.12 218 PRO A N 1
ATOM 1617 C CA . PRO A 1 218 ? -27.853 -6.767 43.645 1.00 97.12 218 PRO A CA 1
ATOM 1618 C C . PRO A 1 218 ? -28.948 -6.254 44.599 1.00 97.12 218 PRO A C 1
ATOM 1620 O O . PRO A 1 218 ? -28.644 -5.884 45.732 1.00 97.12 218 PRO A O 1
ATOM 1623 N N . CYS A 1 219 ? -30.211 -6.211 44.161 1.00 97.56 219 CYS A N 1
ATOM 1624 C CA . CYS A 1 219 ? -31.340 -5.753 44.969 1.00 97.56 219 CYS A CA 1
ATOM 1625 C C . CYS A 1 219 ? -31.945 -6.905 45.776 1.00 97.56 219 CYS A C 1
ATOM 1627 O O . CYS A 1 219 ? -32.422 -7.893 45.217 1.00 97.56 219 CYS A O 1
ATOM 1629 N N . LEU A 1 220 ? -31.951 -6.764 47.099 1.00 96.06 220 LEU A N 1
ATOM 1630 C CA . LEU A 1 220 ? -32.455 -7.765 48.034 1.00 96.06 220 LEU A CA 1
ATOM 1631 C C . LEU A 1 220 ? -33.961 -7.606 48.280 1.00 96.06 220 LEU A C 1
ATOM 1633 O O . LEU A 1 220 ? -34.588 -6.637 47.851 1.00 96.06 220 LEU A O 1
ATOM 1637 N N . ASN A 1 221 ? -34.549 -8.578 48.984 1.00 95.31 221 ASN A N 1
ATOM 1638 C CA . ASN A 1 221 ? -35.921 -8.521 49.509 1.00 95.31 221 ASN A CA 1
ATOM 1639 C C . ASN A 1 221 ? -37.003 -8.191 48.458 1.00 95.31 221 ASN A C 1
ATOM 1641 O O . ASN A 1 221 ? -37.999 -7.534 48.752 1.00 95.31 221 ASN A O 1
ATOM 1645 N N . GLY A 1 222 ? -36.809 -8.651 47.217 1.00 92.44 222 GLY A N 1
ATOM 1646 C CA . GLY A 1 222 ? -37.748 -8.422 46.115 1.00 92.44 222 GLY A CA 1
ATOM 1647 C C . GLY A 1 222 ? -37.692 -7.017 45.505 1.00 92.44 222 GLY A C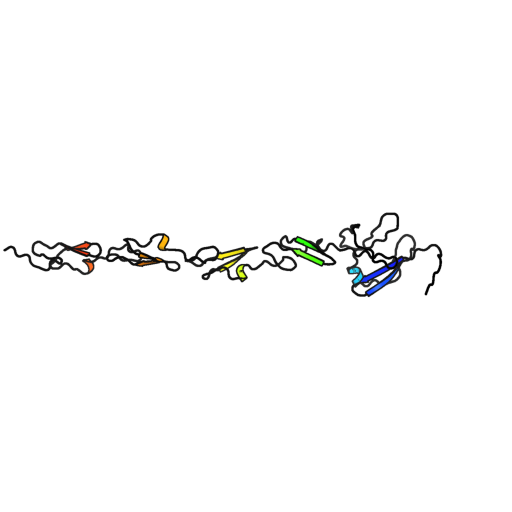 1
ATOM 1648 O O . GLY A 1 222 ? -38.602 -6.651 44.762 1.00 92.44 222 GLY A O 1
ATOM 1649 N N . GLY A 1 223 ? -36.653 -6.227 45.798 1.00 95.88 223 GLY A N 1
ATOM 1650 C CA . GLY A 1 223 ? -36.415 -4.941 45.142 1.00 95.88 223 GLY A CA 1
ATOM 1651 C C . GLY A 1 223 ? -36.232 -5.090 43.629 1.00 95.88 223 GLY A C 1
ATOM 1652 O O . GLY A 1 223 ? -35.596 -6.031 43.155 1.00 95.88 223 GLY A O 1
ATOM 1653 N N . THR A 1 224 ? -36.781 -4.151 42.855 1.00 97.25 224 THR A N 1
ATOM 1654 C CA . THR A 1 224 ? -36.609 -4.140 41.392 1.00 97.25 224 THR A CA 1
ATOM 1655 C C . THR A 1 224 ? -35.305 -3.437 41.040 1.00 97.25 224 THR A C 1
ATOM 1657 O O . THR A 1 224 ? -35.125 -2.271 41.391 1.00 97.25 224 THR A O 1
ATOM 1660 N N . CYS A 1 225 ? -34.407 -4.134 40.345 1.00 98.00 225 CYS A N 1
ATOM 1661 C CA . CYS A 1 225 ? -33.157 -3.549 39.872 1.00 98.00 225 CYS A CA 1
ATOM 1662 C C . CYS A 1 225 ? -33.372 -2.745 38.588 1.00 98.00 225 CYS A C 1
ATOM 1664 O O . CYS A 1 225 ? -34.053 -3.204 37.669 1.00 98.00 225 CYS A O 1
ATOM 1666 N N . ILE A 1 226 ? -32.788 -1.550 38.540 1.00 97.44 226 ILE A N 1
ATOM 1667 C CA . ILE A 1 226 ? -32.775 -0.659 37.384 1.00 97.44 226 ILE A CA 1
ATOM 1668 C C . ILE A 1 226 ? -31.317 -0.439 36.991 1.00 97.44 226 ILE A C 1
ATOM 1670 O O . ILE A 1 226 ? -30.541 0.133 37.760 1.00 97.44 226 ILE A O 1
ATOM 1674 N N . ASP A 1 227 ? -30.981 -0.898 35.793 1.00 96.88 227 ASP A N 1
ATOM 1675 C CA . ASP A 1 227 ? -29.664 -0.753 35.181 1.00 96.88 227 ASP A CA 1
ATOM 1676 C C . ASP A 1 227 ? -29.330 0.722 34.917 1.00 96.88 227 ASP A C 1
ATOM 1678 O O . ASP A 1 227 ? -30.224 1.512 34.591 1.00 96.88 227 ASP A O 1
ATOM 1682 N N . GLN A 1 228 ? -28.068 1.109 35.090 1.00 95.38 228 GLN A N 1
ATOM 1683 C CA . GLN A 1 228 ? -27.540 2.449 34.810 1.00 95.38 228 GLN A CA 1
ATOM 1684 C C . GLN A 1 228 ? -26.138 2.313 34.200 1.00 95.38 228 GLN A C 1
ATOM 1686 O O . GLN A 1 228 ? -25.586 1.230 34.130 1.00 95.38 228 GLN A O 1
ATOM 1691 N N . VAL A 1 229 ? -25.520 3.407 33.752 1.00 95.56 229 VAL A N 1
ATOM 1692 C CA . VAL A 1 229 ? -24.139 3.328 33.245 1.00 95.56 229 VAL A CA 1
ATOM 1693 C C . VAL A 1 229 ? -23.172 3.141 34.414 1.00 95.56 229 VAL A C 1
ATOM 1695 O O . VAL A 1 229 ? -23.070 4.030 35.268 1.00 95.56 229 VAL A O 1
ATOM 1698 N N . ASN A 1 230 ? -22.447 2.016 34.433 1.00 96.44 230 ASN A N 1
ATOM 1699 C CA . ASN A 1 230 ? -21.453 1.672 35.460 1.00 96.44 230 ASN A CA 1
ATOM 1700 C C . ASN A 1 230 ? -22.036 1.654 36.888 1.00 96.44 230 ASN A C 1
ATOM 1702 O O . ASN A 1 230 ? -21.345 1.967 37.864 1.00 96.44 230 ASN A O 1
ATOM 1706 N N . SER A 1 231 ? -23.341 1.408 37.021 1.00 96.62 231 SER A N 1
ATOM 1707 C CA . SER A 1 231 ? -24.064 1.495 38.290 1.00 96.62 231 SER A CA 1
ATOM 1708 C C . SER A 1 231 ? -25.443 0.848 38.174 1.00 96.62 231 SER A C 1
ATOM 1710 O O . SER A 1 231 ? -25.919 0.534 37.095 1.00 96.62 231 SER A O 1
ATOM 1712 N N . TYR A 1 232 ? -26.140 0.712 39.295 1.00 97.38 232 TYR A N 1
ATOM 1713 C CA . TYR A 1 232 ? -27.537 0.293 39.330 1.00 97.38 232 TYR A CA 1
ATOM 1714 C C . TYR A 1 232 ? -28.287 1.066 40.412 1.00 97.38 232 TYR A C 1
ATOM 1716 O O . TYR A 1 232 ? -27.700 1.637 41.332 1.00 97.38 232 TYR A O 1
ATOM 1724 N N . THR A 1 233 ? -29.613 1.078 40.319 1.00 97.75 233 THR A N 1
ATOM 1725 C CA . THR A 1 233 ? -30.493 1.585 41.377 1.00 97.75 233 THR A CA 1
ATOM 1726 C C . THR A 1 233 ? -31.521 0.527 41.748 1.00 97.75 233 THR A C 1
ATOM 1728 O O . THR A 1 233 ? -32.134 -0.083 40.876 1.00 97.75 233 THR A O 1
ATOM 1731 N N . CYS A 1 234 ? -31.736 0.321 43.047 1.00 97.88 234 CYS A N 1
ATOM 1732 C CA . CYS A 1 234 ? -32.779 -0.568 43.545 1.00 97.88 234 CYS A CA 1
ATOM 1733 C C . CYS A 1 234 ? -34.030 0.225 43.920 1.00 97.88 234 CYS A C 1
ATOM 1735 O O . CYS A 1 234 ? -33.985 1.105 44.779 1.00 97.88 234 CYS A O 1
ATOM 1737 N N . ASN A 1 235 ? -35.160 -0.115 43.304 1.00 97.25 235 ASN A N 1
ATOM 1738 C CA . ASN A 1 235 ? -36.461 0.360 43.748 1.00 97.25 235 ASN A CA 1
ATOM 1739 C C . ASN A 1 235 ? -36.994 -0.578 44.837 1.00 97.25 235 ASN A C 1
ATOM 1741 O O . ASN A 1 235 ? -37.403 -1.710 44.550 1.00 97.25 235 ASN A O 1
ATOM 1745 N N . CYS A 1 236 ? -36.945 -0.115 46.084 1.00 95.00 236 CYS A N 1
ATOM 1746 C CA . CYS A 1 236 ? -37.386 -0.886 47.237 1.00 95.00 236 CYS A CA 1
ATOM 1747 C C . CYS A 1 236 ? -38.904 -0.788 47.412 1.00 95.00 236 CYS A C 1
ATOM 1749 O O . CYS A 1 236 ? -39.486 0.291 47.311 1.00 95.00 236 CYS A O 1
ATOM 1751 N N . GLY A 1 237 ? -39.556 -1.925 47.684 1.00 88.56 237 GLY A N 1
ATOM 1752 C CA . GLY A 1 237 ? -40.958 -1.931 48.107 1.00 88.56 237 GLY A CA 1
ATOM 1753 C C . GLY A 1 237 ? -41.151 -1.183 49.434 1.00 88.56 237 GLY A C 1
ATOM 1754 O O . GLY A 1 237 ? -40.187 -0.900 50.139 1.00 88.56 237 GLY A O 1
ATOM 1755 N N . SER A 1 238 ? -42.402 -0.910 49.817 1.00 87.12 238 SER A N 1
ATOM 1756 C CA . SER A 1 238 ? -42.750 -0.054 50.971 1.00 87.12 238 SER A CA 1
ATOM 1757 C C . SER A 1 238 ? -42.199 -0.500 52.333 1.00 87.12 238 SER A C 1
ATOM 1759 O O . SER A 1 238 ? -42.242 0.273 53.280 1.00 87.12 238 SER A O 1
ATOM 1761 N N . SER A 1 239 ? -41.715 -1.735 52.451 1.00 91.81 239 SER A N 1
ATOM 1762 C CA . SER A 1 239 ? -41.239 -2.320 53.709 1.00 91.81 239 SER A CA 1
ATOM 1763 C C . SER A 1 239 ? -39.714 -2.385 53.830 1.00 91.81 239 SER A C 1
ATOM 1765 O O . SER A 1 239 ? -39.228 -2.858 54.853 1.00 91.81 239 SER A O 1
ATOM 1767 N N . TYR A 1 240 ? -38.953 -1.935 52.823 1.00 95.25 240 TYR A N 1
ATOM 1768 C CA . TYR A 1 240 ? -37.488 -2.006 52.831 1.00 95.25 240 TYR A CA 1
ATOM 1769 C C . TYR A 1 240 ? -36.838 -0.699 52.355 1.00 95.25 240 TYR A C 1
ATOM 1771 O O . TYR A 1 240 ? -37.354 -0.018 51.474 1.00 95.25 240 TYR A O 1
ATOM 1779 N N . ILE A 1 241 ? -35.673 -0.369 52.915 1.00 93.69 241 ILE A N 1
ATOM 1780 C CA . ILE A 1 241 ? -34.842 0.794 52.574 1.00 93.69 241 ILE A CA 1
ATOM 1781 C C . ILE A 1 241 ? -33.364 0.401 52.406 1.00 93.69 241 ILE A C 1
ATOM 1783 O O . ILE A 1 241 ? -32.951 -0.722 52.707 1.00 93.69 241 ILE A O 1
ATOM 1787 N N . GLY A 1 242 ? -32.550 1.356 51.948 1.00 94.25 242 GLY A N 1
ATOM 1788 C CA . GLY A 1 242 ? -31.124 1.177 51.658 1.00 94.25 242 GLY A CA 1
ATOM 1789 C C . GLY A 1 242 ? -30.847 1.030 50.161 1.00 94.25 242 GLY A C 1
ATOM 1790 O O . GLY A 1 242 ? -31.754 0.773 49.376 1.00 94.25 242 GLY A O 1
ATOM 1791 N N . SER A 1 243 ? -29.587 1.199 49.753 1.00 95.00 243 SER A N 1
ATOM 1792 C CA . SER A 1 243 ? -29.179 1.155 48.337 1.00 95.00 243 SER A CA 1
ATOM 1793 C C . SER A 1 243 ? -29.406 -0.203 47.663 1.00 95.00 243 SER A C 1
ATOM 1795 O O . SER A 1 243 ? -29.491 -0.261 46.442 1.00 95.00 243 SER A O 1
ATOM 1797 N N . GLN A 1 244 ? -29.519 -1.276 48.449 1.00 96.75 244 GLN A N 1
ATOM 1798 C CA . GLN A 1 244 ? -29.785 -2.642 47.995 1.00 96.75 244 GLN A CA 1
ATOM 1799 C C . GLN A 1 244 ? -31.081 -3.210 48.595 1.00 96.75 244 GLN A C 1
ATOM 1801 O O . GLN A 1 244 ? -31.301 -4.416 48.535 1.00 96.75 244 GLN A O 1
ATOM 1806 N N . CYS A 1 245 ? -31.943 -2.376 49.192 1.00 96.62 245 CYS A N 1
ATOM 1807 C CA . CYS A 1 245 ? -33.160 -2.806 49.899 1.00 96.62 245 CYS A CA 1
ATOM 1808 C C . CYS A 1 245 ? -32.899 -3.800 51.044 1.00 96.62 245 CYS A C 1
ATOM 1810 O O . CYS A 1 245 ? -33.713 -4.679 51.324 1.00 96.62 245 CYS A O 1
ATOM 1812 N N . GLN A 1 246 ? -31.743 -3.685 51.695 1.00 96.06 246 GLN A N 1
ATOM 1813 C CA . GLN A 1 246 ? -31.251 -4.645 52.680 1.00 96.06 246 GLN A CA 1
ATOM 1814 C C . GLN A 1 246 ? -31.843 -4.472 54.088 1.00 96.06 246 GLN A C 1
ATOM 1816 O O . GLN A 1 246 ? -31.704 -5.373 54.912 1.00 96.06 246 GLN A O 1
ATOM 1821 N N . THR A 1 247 ? -32.481 -3.335 54.374 1.00 95.19 247 THR A N 1
ATOM 1822 C CA . THR A 1 247 ? -32.940 -2.970 55.723 1.00 95.19 247 THR A CA 1
ATOM 1823 C C . THR A 1 247 ? -34.459 -2.867 55.757 1.00 95.19 247 THR A C 1
ATOM 1825 O O . THR A 1 247 ? -35.036 -2.233 54.882 1.00 95.19 247 THR A O 1
ATOM 1828 N N . GLU A 1 248 ? -35.113 -3.443 56.765 1.00 92.31 248 GLU A N 1
ATOM 1829 C CA . GLU A 1 248 ? -36.556 -3.269 56.985 1.00 92.31 248 GLU A CA 1
ATOM 1830 C C . GLU A 1 248 ? -36.886 -1.830 57.408 1.00 92.31 248 GLU A C 1
ATOM 1832 O O . GLU A 1 248 ? -36.160 -1.208 58.185 1.00 92.31 248 GLU A O 1
ATOM 1837 N N . TYR A 1 249 ? -37.980 -1.294 56.877 1.00 88.38 249 TYR A N 1
ATOM 1838 C CA . TYR A 1 249 ? -38.495 0.022 57.233 1.00 88.38 249 TYR A CA 1
ATOM 1839 C C . TYR A 1 249 ? -39.403 -0.093 58.471 1.00 88.38 249 TYR A C 1
ATOM 1841 O O . TYR A 1 249 ? -40.396 -0.817 58.439 1.00 88.38 249 TYR A O 1
ATOM 1849 N N . ASP A 1 250 ? -39.044 0.590 59.564 1.00 83.56 250 ASP A N 1
ATOM 1850 C CA . ASP A 1 250 ? -39.765 0.571 60.850 1.00 83.56 250 ASP A CA 1
ATOM 1851 C C . ASP A 1 250 ? -40.458 1.927 61.084 1.00 83.56 250 ASP A C 1
ATOM 1853 O O . ASP A 1 250 ? -39.802 2.921 61.409 1.00 83.56 250 ASP A O 1
ATOM 1857 N N . ASP A 1 251 ? -41.781 1.970 60.892 1.00 69.75 251 ASP A N 1
ATOM 1858 C CA . ASP A 1 251 ? -42.643 3.128 61.175 1.00 69.75 251 ASP A CA 1
ATOM 1859 C C . ASP A 1 251 ? -42.920 3.231 62.690 1.00 69.75 251 ASP A C 1
ATOM 1861 O O . ASP A 1 251 ? -43.989 2.834 63.166 1.00 69.75 251 ASP A O 1
ATOM 1865 N N . LYS A 1 252 ? -41.953 3.730 63.469 1.00 61.34 252 LYS A N 1
ATOM 1866 C CA . LYS A 1 252 ? -42.158 4.043 64.898 1.00 61.34 252 LYS A CA 1
ATOM 1867 C C . LYS A 1 252 ? -42.720 5.433 65.155 1.00 61.34 252 LYS A C 1
ATOM 1869 O O . LYS A 1 252 ? -42.198 6.405 64.566 1.00 61.34 252 LYS A O 1
#

Radius of gyration: 48.95 Å; chains: 1; bounding box: 110×33×140 Å

pLDDT: mean 71.7, std 30.11, range [22.39, 98.62]

InterPro domains:
  IPR000152 EGF-type aspartate/asparagine hydroxylation site [PS00010] (111-122)
  IPR000152 EGF-type aspartate/asparagine hydroxylation site [PS00010] (149-160)
  IPR000152 EGF-type aspartate/asparagine hydroxylation site [PS00010] (187-198)
  IPR000152 EGF-type aspartate/asparagine hydroxylation site [PS00010] (225-236)
  IPR000742 EGF-like domain [PF00008] (100-130)
  IPR000742 EGF-like domain [PF00008] (138-166)
  IPR000742 EGF-like domain [PF00008] (176-204)
  IPR000742 EGF-like domain [PF00008] (214-243)
  IPR000742 EGF-like domain [PS00022] (120-131)
  IPR000742 EGF-like domain [PS00022] (158-169)
  IPR000742 EGF-like domain [PS00022] (196-207)
  IPR000742 EGF-like domain [PS00022] (234-245)
  IPR000742 EGF-like domain [PS01186] (120-131)
  IPR000742 EGF-like domain [PS01186] (158-169)
  IPR000742 EGF-like domain [PS01186] (196-207)
  IPR000742 EGF-like domain [PS50026] (96-132)
  IPR000742 EGF-like domain [PS50026] (134-170)
  IPR000742 EGF-like domain [PS50026] (172-208)
  IPR000742 EGF-like domain [PS50026] (210-246)
  IPR000742 EGF-like domain [SM00181] (99-132)

Foldseek 3Di:
DDDDDDDDDDWDWDWDWDDDDPDIDIAIWGDDDPDTDRPDDDDPPVNVVPDDWDWDDDPPDDIDTDDDDDPDDDPDDDPDDDDDPDDDDDDPPPDQDQPCPVVQAPPPWDWDGDRVDIATHEDQQFDDRRSPHGDAPCVVVQAPPPWDWDGDRNDIATDEDAQFDDRNSPHGDFPCVVVQAPPPWDWDGDRNDIATDEDQQFDDRNRPHGDFPCVVVQAPPPWDWAGDRNDIATHADPQADDRRSPHGDDPD